Protein AF-A0AAF0UKM2-F1 (afdb_monomer_lite)

Foldseek 3Di:
DDPPDDDPVQQCDDLLANHVVDPPVVLLVLLVLLVVLQCLFAPPDDPVNVVQCVVANDPASRAGDADPDDPPCVSVNSSRVCVVVQQLQKAKDAAQQPRAFQAQGRHFDNHGNCVVCVVLCVQFPDNRDTPNRQQDPVGGNTDGPDDDDPVVVVVVVVVRVRCVPPPDHHPDHMHMAGNQDPRSDRDSVSSSCVVVVVVDDDRDNVSVCLVVDPDDPVPNPDD

pLDDT: mean 85.63, std 12.82, range [44.16, 96.94]

Radius of gyration: 24.38 Å; chains: 1; bounding box: 64×31×67 Å

Sequence (223 aa):
GRYNLVEWEVTQLRKGKGGLGIKNLEIHNSCLLMKWLWRFCDEEISLWKEVIVHKFGQNSPWCSNEVNCTYGTGVWRTIRGLWSKLQENSKIRVGNGNNVRFWKDNWIGEVPLQDKFPDLMLLSSNPEIVVSGSWSPQGWDLNFRRYLKDWEVKRVVDLLKEVDTFGGTIMEPDRLRWRHSSEGSFTVNKLYRRENSIMQEEELKIWRNVWKNIAPTKVTCFT

Organism: Solanum verrucosum (NCBI:txid315347)

Structure (mmCIF, N/CA/C/O backbone):
data_AF-A0AAF0UKM2-F1
#
_entry.id   AF-A0AAF0UKM2-F1
#
loop_
_atom_site.group_PDB
_atom_site.id
_atom_site.type_symbol
_atom_site.label_atom_id
_atom_site.label_alt_id
_atom_site.label_comp_id
_atom_site.label_asym_id
_atom_site.label_entity_id
_atom_site.label_seq_id
_atom_site.pdbx_PDB_ins_code
_atom_site.Cartn_x
_atom_site.Cartn_y
_atom_site.Cartn_z
_atom_site.occupancy
_atom_site.B_iso_or_equiv
_atom_site.auth_seq_id
_atom_site.auth_comp_id
_atom_site.auth_asym_id
_atom_site.auth_atom_id
_atom_site.pdbx_PDB_model_num
ATOM 1 N N . GLY A 1 1 ? -40.225 -6.213 39.796 1.00 46.50 1 GLY A N 1
ATOM 2 C CA . GLY A 1 1 ? -40.113 -5.645 38.440 1.00 46.50 1 GLY A CA 1
ATOM 3 C C . GLY A 1 1 ? -39.577 -6.715 37.521 1.00 46.50 1 GLY A C 1
ATOM 4 O O . GLY A 1 1 ? -38.629 -7.382 37.909 1.00 46.50 1 GLY A O 1
ATOM 5 N N . ARG A 1 2 ? -40.204 -6.942 36.363 1.00 49.25 2 ARG A N 1
ATOM 6 C CA . ARG A 1 2 ? -39.649 -7.833 35.336 1.00 49.25 2 ARG A CA 1
ATOM 7 C C . ARG A 1 2 ? -38.586 -7.048 34.574 1.00 49.25 2 ARG A C 1
ATOM 9 O O . ARG A 1 2 ? -38.911 -6.039 33.956 1.00 49.25 2 ARG A O 1
ATOM 16 N N . TYR A 1 3 ? -37.332 -7.472 34.672 1.00 56.31 3 TYR A N 1
ATOM 17 C CA . TYR A 1 3 ? -36.268 -6.941 33.830 1.00 56.31 3 TYR A CA 1
ATOM 18 C C . TYR A 1 3 ? -36.494 -7.470 32.414 1.00 56.31 3 TYR A C 1
ATOM 20 O O . TYR A 1 3 ? -36.414 -8.674 32.183 1.00 56.31 3 TYR A O 1
ATOM 28 N N . ASN A 1 4 ? -36.823 -6.579 31.483 1.00 60.09 4 ASN A N 1
ATOM 29 C CA . ASN A 1 4 ? -36.855 -6.911 30.065 1.00 60.09 4 ASN A CA 1
ATOM 30 C C . ASN A 1 4 ? -35.418 -6.808 29.556 1.00 60.09 4 ASN A C 1
ATOM 32 O O . ASN A 1 4 ? -34.937 -5.717 29.254 1.00 60.09 4 ASN A O 1
ATOM 36 N N . LEU A 1 5 ? -34.710 -7.934 29.555 1.00 67.81 5 LEU A N 1
ATOM 37 C CA . LEU A 1 5 ? -33.357 -8.008 29.020 1.00 67.81 5 LEU A CA 1
ATOM 38 C C . LEU A 1 5 ? -33.441 -7.897 27.498 1.00 67.81 5 LEU A C 1
ATOM 40 O O . LEU A 1 5 ? -34.020 -8.753 26.834 1.00 67.81 5 LEU A O 1
ATOM 44 N N . VAL A 1 6 ? -32.896 -6.808 26.965 1.00 69.12 6 VAL A N 1
ATOM 45 C CA . VAL A 1 6 ? -32.692 -6.640 25.528 1.00 69.12 6 VAL A CA 1
ATOM 46 C C . VAL A 1 6 ? -31.344 -7.255 25.189 1.00 69.12 6 VAL A C 1
ATOM 48 O O . VAL A 1 6 ? -30.353 -7.007 25.877 1.00 69.12 6 VAL A O 1
ATOM 51 N N . GLU A 1 7 ? -31.312 -8.061 24.136 1.00 78.94 7 GLU A N 1
ATOM 52 C CA . GLU A 1 7 ? -30.079 -8.643 23.626 1.00 78.94 7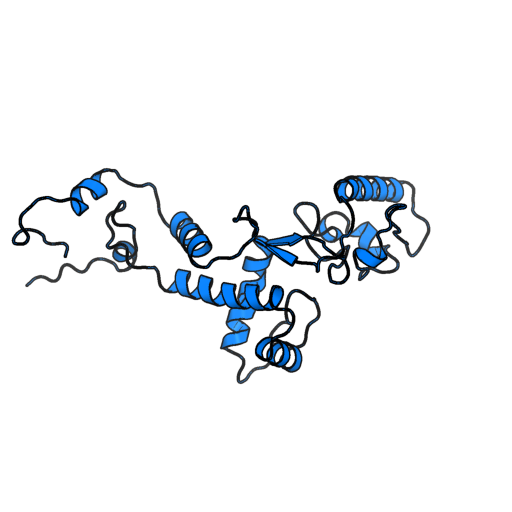 GLU A CA 1
ATOM 53 C C . GLU A 1 7 ? -29.053 -7.549 23.295 1.00 78.94 7 GLU A C 1
ATOM 55 O O . GLU A 1 7 ? -29.377 -6.522 22.691 1.00 78.94 7 GLU A O 1
ATOM 60 N N . TRP A 1 8 ? -27.803 -7.753 23.716 1.00 79.19 8 TRP A N 1
ATOM 61 C CA . TRP A 1 8 ? -26.750 -6.741 23.603 1.00 79.19 8 TRP A CA 1
ATOM 62 C C . TRP A 1 8 ? -26.528 -6.293 22.155 1.00 79.19 8 TRP A C 1
ATOM 64 O O . TRP A 1 8 ? -26.371 -5.099 21.900 1.00 79.19 8 TRP A O 1
ATOM 74 N N . GLU A 1 9 ? -26.611 -7.214 21.199 1.00 76.94 9 GLU A N 1
ATOM 75 C CA . GLU A 1 9 ? -26.500 -6.921 19.767 1.00 76.94 9 GLU A CA 1
ATOM 76 C C . GLU A 1 9 ? -27.583 -5.939 19.298 1.00 76.94 9 GLU A C 1
ATOM 78 O O . GLU A 1 9 ? -27.294 -4.968 18.595 1.00 76.94 9 GLU A O 1
ATOM 83 N N . VAL A 1 10 ? -28.817 -6.098 19.789 1.00 74.94 10 VAL A N 1
ATOM 84 C CA . VAL A 1 10 ? -29.934 -5.190 19.490 1.00 74.94 10 VAL A CA 1
ATOM 85 C C . VAL A 1 10 ? -29.665 -3.799 20.059 1.00 74.94 10 VAL A C 1
ATOM 87 O O . VAL A 1 10 ? -29.921 -2.798 19.389 1.00 74.94 10 VAL A O 1
ATOM 90 N N . THR A 1 11 ? -29.078 -3.688 21.255 1.00 78.44 11 THR A N 1
ATOM 91 C CA . THR A 1 11 ? -28.748 -2.373 21.839 1.00 78.44 11 THR A CA 1
ATOM 92 C C . THR A 1 11 ? -27.727 -1.577 21.015 1.00 78.44 11 THR A C 1
ATOM 94 O O . THR A 1 11 ? -27.743 -0.340 21.037 1.00 78.44 11 THR A O 1
ATOM 97 N N . GLN A 1 12 ? -26.880 -2.264 20.243 1.00 78.81 12 GLN A N 1
ATOM 98 C CA . GLN A 1 12 ? -25.856 -1.651 19.396 1.00 78.81 12 GLN A CA 1
ATOM 99 C C . GLN A 1 12 ? -26.394 -1.170 18.038 1.00 78.81 12 GLN A C 1
ATOM 101 O O . GLN A 1 12 ? -25.733 -0.406 17.319 1.00 78.81 12 GLN A O 1
ATOM 106 N N . LEU A 1 13 ? -27.609 -1.584 17.668 1.00 74.81 13 LEU A N 1
ATOM 107 C CA . LEU A 1 13 ? -28.265 -1.098 16.462 1.00 74.81 13 LEU A CA 1
ATOM 108 C C . LEU A 1 13 ? -28.556 0.399 16.578 1.00 74.81 13 LEU A C 1
ATOM 110 O O . LEU A 1 13 ? -28.769 0.950 17.660 1.00 74.81 13 LEU A O 1
ATOM 114 N N . ARG A 1 14 ? -28.591 1.090 15.434 1.00 72.81 14 ARG A N 1
ATOM 115 C CA . ARG A 1 14 ? -29.023 2.494 15.409 1.00 72.81 14 ARG A CA 1
ATOM 116 C C . ARG A 1 14 ? -30.460 2.597 15.921 1.00 72.81 14 ARG A C 1
ATOM 118 O O . ARG A 1 14 ? -31.272 1.716 15.652 1.00 72.81 14 ARG A O 1
ATOM 125 N N . LYS A 1 15 ? -30.810 3.742 16.515 1.00 75.06 15 LYS A N 1
ATOM 126 C CA . LYS A 1 15 ? -32.203 4.059 16.879 1.00 75.06 15 LYS A CA 1
ATOM 127 C C . LYS A 1 15 ? -33.165 3.843 15.708 1.00 75.06 15 LYS A C 1
ATOM 129 O O . LYS A 1 15 ? -34.171 3.167 15.847 1.00 75.06 15 LYS A O 1
ATOM 134 N N . GLY A 1 16 ? -32.803 4.273 14.498 1.00 69.06 16 GLY A N 1
ATOM 135 C CA . GLY A 1 16 ? -33.597 4.020 13.283 1.00 69.06 16 GLY A CA 1
ATOM 136 C C . GLY A 1 16 ? -33.827 2.543 12.912 1.00 69.06 16 GLY A C 1
ATOM 137 O O . GLY A 1 16 ? -34.619 2.283 12.016 1.00 69.06 16 GLY A O 1
ATOM 138 N N . LYS A 1 17 ? -33.169 1.596 13.590 1.00 70.25 17 LYS A N 1
ATOM 139 C CA . LYS A 1 17 ? -33.297 0.139 13.428 1.00 70.25 17 LYS A CA 1
ATOM 140 C C . LYS A 1 17 ? -33.759 -0.570 14.714 1.00 70.25 17 LYS A C 1
ATOM 142 O O . LYS A 1 17 ? -33.686 -1.787 14.791 1.00 70.25 17 LYS A O 1
ATOM 147 N N . GLY A 1 18 ? -34.211 0.182 15.721 1.00 69.12 18 GLY A N 1
ATOM 148 C CA . GLY A 1 18 ? -34.766 -0.370 16.963 1.00 69.12 18 GLY A CA 1
ATOM 149 C C . GLY A 1 18 ? -33.783 -0.573 18.107 1.00 69.12 18 GLY A C 1
ATOM 150 O O . GLY A 1 18 ? -34.207 -0.958 19.190 1.00 69.12 18 GLY A O 1
ATOM 151 N N . GLY A 1 19 ? -32.503 -0.250 17.911 1.00 77.19 19 GLY A N 1
ATOM 152 C CA . GLY A 1 19 ? -31.505 -0.297 18.980 1.00 77.19 19 GLY A CA 1
ATOM 153 C C . GLY A 1 19 ? -31.343 1.005 19.752 1.00 77.19 19 GLY A C 1
ATOM 154 O O . GLY A 1 19 ? -31.912 2.038 19.406 1.00 77.19 19 GLY A O 1
ATOM 155 N N . LEU A 1 20 ? -30.496 0.979 20.781 1.00 80.19 20 LEU A N 1
ATOM 156 C CA . LEU A 1 20 ? -30.193 2.143 21.623 1.00 80.19 20 LEU A CA 1
ATOM 157 C C . LEU A 1 20 ? -29.152 3.084 20.993 1.00 80.19 20 LEU A C 1
ATOM 159 O O . LEU A 1 20 ? -28.966 4.213 21.453 1.00 80.19 20 LEU A O 1
ATOM 163 N N . GLY A 1 21 ? -28.497 2.661 19.909 1.00 78.62 21 GLY A N 1
ATOM 164 C CA . GLY A 1 21 ? -27.419 3.403 19.258 1.00 78.62 21 GLY A CA 1
ATOM 165 C C . GLY A 1 21 ? -26.090 3.327 20.009 1.00 78.62 21 GLY A C 1
ATOM 166 O O . GLY A 1 21 ? -25.222 4.173 19.781 1.00 78.62 21 GLY A O 1
ATOM 167 N N . ILE A 1 22 ? -25.929 2.343 20.898 1.00 85.19 22 ILE A N 1
ATOM 168 C CA . ILE A 1 22 ? -24.669 2.092 21.601 1.00 85.19 22 ILE A CA 1
ATOM 169 C C . ILE A 1 22 ? -23.618 1.663 20.571 1.00 85.19 22 ILE A C 1
ATOM 171 O O . ILE A 1 22 ? -23.911 0.940 19.621 1.00 85.19 22 ILE A O 1
ATOM 175 N N . LYS A 1 23 ? -22.376 2.135 20.713 1.00 84.56 23 LYS A N 1
ATOM 176 C CA . LYS A 1 23 ? -21.316 1.718 19.791 1.00 84.56 23 LYS A CA 1
ATOM 177 C C . LYS A 1 23 ? -20.959 0.253 20.021 1.00 84.56 23 LYS A C 1
ATOM 179 O O . LYS A 1 23 ? -20.709 -0.142 21.157 1.00 84.56 23 LYS A O 1
ATOM 184 N N . ASN A 1 24 ? -20.818 -0.504 18.938 1.00 87.69 24 ASN A N 1
ATOM 185 C CA . ASN A 1 24 ? -20.161 -1.799 18.990 1.00 87.69 24 ASN A CA 1
ATOM 186 C C . ASN A 1 24 ? -18.676 -1.575 19.330 1.00 87.69 24 ASN A C 1
ATOM 188 O O . ASN A 1 24 ? -17.905 -1.029 18.532 1.00 87.69 24 ASN A O 1
ATOM 192 N N . LEU A 1 25 ? -18.297 -1.934 20.557 1.00 89.44 25 LEU A N 1
ATOM 193 C CA . LEU A 1 25 ? -16.958 -1.684 21.089 1.00 89.44 25 LEU A CA 1
ATOM 194 C C . LEU A 1 25 ? -15.889 -2.520 20.389 1.00 89.44 25 LEU A C 1
ATOM 196 O O . LEU A 1 25 ? -14.769 -2.043 20.245 1.00 89.44 25 LEU A O 1
ATOM 200 N N . GLU A 1 26 ? -16.226 -3.715 19.912 1.00 88.94 26 GLU A N 1
ATOM 201 C CA . GLU A 1 26 ? -15.299 -4.581 19.187 1.00 88.94 26 GLU A CA 1
ATOM 202 C C . GLU A 1 26 ? -14.900 -3.953 17.846 1.00 88.94 26 GLU A C 1
ATOM 204 O O . GLU A 1 26 ? -13.713 -3.728 17.587 1.00 88.94 26 GLU A O 1
ATOM 209 N N . ILE A 1 27 ? -15.889 -3.546 17.042 1.00 89.44 27 ILE A N 1
ATOM 210 C CA . ILE A 1 27 ? -15.664 -2.835 15.778 1.00 89.44 27 ILE A CA 1
ATOM 211 C C . ILE A 1 27 ? -14.913 -1.529 16.048 1.00 89.44 27 ILE A C 1
ATOM 213 O O . ILE A 1 27 ? -13.958 -1.196 15.344 1.00 89.44 27 ILE A O 1
ATOM 217 N N . HIS A 1 28 ? -15.314 -0.775 17.076 1.00 91.44 28 HIS A N 1
ATOM 218 C CA . HIS A 1 28 ? -14.665 0.493 17.395 1.00 91.44 28 HIS A CA 1
ATOM 219 C C . HIS A 1 28 ? -13.200 0.312 17.812 1.00 91.44 28 HIS A C 1
ATOM 221 O O . HIS A 1 28 ? -12.341 1.054 17.334 1.00 91.44 28 HIS A O 1
ATOM 227 N N . ASN A 1 29 ? -12.906 -0.694 18.638 1.00 93.38 29 ASN A N 1
ATOM 228 C CA . ASN A 1 29 ? -11.551 -1.042 19.047 1.00 93.38 29 ASN A CA 1
ATOM 229 C C . ASN A 1 29 ? -10.701 -1.465 17.841 1.00 93.38 29 ASN A C 1
ATOM 231 O O . ASN A 1 29 ? -9.608 -0.938 17.653 1.00 93.38 29 ASN A O 1
ATOM 235 N N . SER A 1 30 ? -11.229 -2.317 16.955 1.00 92.62 30 SER A N 1
ATOM 236 C CA . SER A 1 30 ? -10.556 -2.685 15.700 1.00 92.62 30 SER A CA 1
ATOM 237 C C . SER A 1 30 ? -10.209 -1.451 14.852 1.00 92.62 30 SER A C 1
ATOM 239 O O . SER A 1 30 ? -9.073 -1.298 14.397 1.00 92.62 30 SER A O 1
ATOM 241 N N . CYS A 1 31 ? -11.139 -0.496 14.726 1.00 93.81 31 CYS A N 1
ATOM 242 C CA . CYS A 1 31 ? -10.899 0.755 14.003 1.00 93.81 31 CYS A CA 1
ATOM 243 C C . CYS A 1 31 ? -9.803 1.621 14.650 1.00 93.81 31 CYS A C 1
ATOM 245 O O . CYS A 1 31 ? -9.031 2.272 13.941 1.00 93.81 31 CYS A O 1
ATOM 247 N N . LEU A 1 32 ? -9.740 1.658 15.984 1.00 95.19 32 LEU A N 1
ATOM 248 C CA . LEU A 1 32 ? -8.707 2.381 16.731 1.00 95.19 32 LEU A CA 1
ATOM 249 C C . LEU A 1 32 ? -7.330 1.735 16.548 1.00 95.19 32 LEU A C 1
ATOM 251 O O . LEU A 1 32 ? -6.355 2.444 16.310 1.00 95.19 32 LEU A O 1
ATOM 255 N N . LEU A 1 33 ? -7.244 0.406 16.581 1.00 95.00 33 LEU A N 1
ATOM 256 C CA . LEU A 1 33 ? -5.999 -0.318 16.315 1.00 95.00 33 LEU A CA 1
ATOM 257 C C . LEU A 1 33 ? -5.526 -0.108 14.867 1.00 95.00 33 LEU A C 1
ATOM 259 O O . LEU A 1 33 ? -4.351 0.177 14.642 1.00 95.00 33 LEU A O 1
ATOM 263 N N . MET A 1 34 ? -6.437 -0.118 13.886 1.00 94.69 34 MET A N 1
ATOM 264 C CA . MET A 1 34 ? -6.105 0.241 12.498 1.00 94.69 34 MET A CA 1
ATOM 265 C C . MET A 1 34 ? -5.610 1.689 12.361 1.00 94.69 34 MET A C 1
ATOM 267 O O . MET A 1 34 ? -4.761 1.961 11.513 1.00 94.69 34 MET A O 1
ATOM 271 N N . LYS A 1 35 ? -6.072 2.626 13.206 1.00 94.81 35 LYS A N 1
ATOM 272 C CA . LYS A 1 35 ? -5.538 4.000 13.212 1.00 94.81 35 LYS A CA 1
ATOM 273 C C . LYS A 1 35 ? -4.051 4.022 13.561 1.00 94.81 35 LYS A C 1
ATOM 275 O O . LYS A 1 35 ? -3.331 4.834 12.993 1.00 94.81 35 LYS A O 1
ATOM 280 N N . TRP A 1 36 ? -3.585 3.149 14.452 1.00 94.69 36 TRP A N 1
ATOM 281 C CA . TRP A 1 36 ? -2.162 3.051 14.785 1.00 94.69 36 TRP A CA 1
ATOM 282 C C . TRP A 1 36 ? -1.322 2.531 13.617 1.00 94.69 36 TRP A C 1
ATOM 284 O O . TRP A 1 36 ? -0.262 3.092 13.355 1.00 94.69 36 TRP A O 1
ATOM 294 N N . LEU A 1 37 ? -1.816 1.549 12.853 1.00 94.31 37 LEU A N 1
ATOM 295 C CA . LEU A 1 37 ? -1.164 1.140 11.601 1.00 94.31 37 LEU A CA 1
ATOM 296 C C . LEU A 1 37 ? -1.113 2.279 10.581 1.00 94.31 37 LEU A C 1
ATOM 298 O O . LEU A 1 37 ? -0.083 2.502 9.953 1.00 94.31 37 LEU A O 1
ATOM 302 N N . TRP A 1 38 ? -2.209 3.025 10.432 1.00 94.19 38 TRP A N 1
ATOM 303 C CA . TRP A 1 38 ? -2.226 4.186 9.547 1.00 94.19 38 TRP A CA 1
ATOM 304 C C . TRP A 1 38 ? -1.170 5.218 9.956 1.00 94.19 38 TRP A C 1
ATOM 306 O O . TRP A 1 38 ? -0.417 5.700 9.118 1.00 94.19 38 TRP A O 1
ATOM 316 N N . ARG A 1 39 ? -1.081 5.524 11.257 1.00 93.62 39 ARG A N 1
ATOM 317 C CA . ARG A 1 39 ? -0.062 6.432 11.801 1.00 93.62 39 ARG A CA 1
ATOM 318 C C . ARG A 1 39 ? 1.354 5.916 11.558 1.00 93.62 39 ARG A C 1
ATOM 320 O O . ARG A 1 39 ? 2.223 6.716 11.258 1.00 93.62 39 ARG A O 1
ATOM 327 N N . PHE A 1 40 ? 1.580 4.603 11.622 1.00 92.56 40 PHE A N 1
ATOM 328 C CA . PHE A 1 40 ? 2.882 4.013 11.2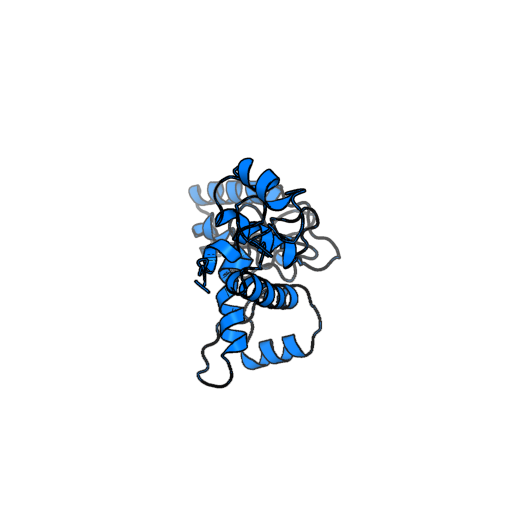90 1.00 92.56 40 PHE A CA 1
ATOM 329 C C . PHE A 1 40 ? 3.313 4.343 9.850 1.00 92.56 40 PHE A C 1
ATOM 331 O O . PHE A 1 40 ? 4.488 4.617 9.606 1.00 92.56 40 PHE A O 1
ATOM 338 N N . CYS A 1 41 ? 2.363 4.343 8.910 1.00 91.31 41 CYS A N 1
ATOM 339 C CA . CYS A 1 41 ? 2.613 4.646 7.498 1.00 91.31 41 CYS A CA 1
ATOM 340 C C . CYS A 1 41 ? 2.803 6.146 7.231 1.00 91.31 41 CYS A C 1
ATOM 342 O O . CYS A 1 41 ? 3.586 6.509 6.364 1.00 91.31 41 CYS A O 1
ATOM 344 N N . ASP A 1 42 ? 2.043 6.992 7.927 1.00 88.75 42 ASP A N 1
ATOM 345 C CA . ASP A 1 42 ? 1.916 8.428 7.634 1.00 88.75 42 ASP A CA 1
ATOM 346 C C . ASP A 1 42 ? 2.894 9.297 8.446 1.00 88.75 42 ASP A C 1
ATOM 348 O O . ASP A 1 42 ? 3.322 10.349 7.983 1.00 88.75 42 ASP A O 1
ATOM 352 N N . GLU A 1 43 ? 3.277 8.869 9.655 1.00 89.25 43 GLU A N 1
ATOM 353 C CA . GLU A 1 43 ? 4.262 9.586 10.473 1.00 89.25 43 GLU A CA 1
ATOM 354 C C . GLU A 1 43 ? 5.686 9.277 9.991 1.00 89.25 43 GLU A C 1
ATOM 356 O O . GLU A 1 43 ? 6.155 8.137 10.078 1.00 89.25 43 GLU A O 1
ATOM 361 N N . GLU A 1 44 ? 6.392 10.299 9.503 1.00 78.25 44 GLU A N 1
ATOM 362 C CA . GLU A 1 44 ? 7.776 10.166 9.032 1.00 78.25 44 GLU A CA 1
ATOM 363 C C . GLU A 1 44 ? 8.755 9.945 10.190 1.00 78.25 44 GLU A C 1
ATOM 365 O O . GLU A 1 44 ? 9.505 8.971 10.181 1.00 78.25 44 GLU A O 1
ATOM 370 N N . ILE A 1 45 ? 8.705 10.803 11.214 1.00 82.81 45 ILE A N 1
ATOM 371 C CA . ILE A 1 45 ? 9.639 10.792 12.347 1.00 82.81 45 ILE A CA 1
ATOM 372 C C . ILE A 1 45 ? 8.831 10.699 13.635 1.00 82.81 45 ILE A C 1
ATOM 374 O O . ILE A 1 45 ? 8.108 11.626 14.003 1.00 82.81 45 ILE A O 1
ATOM 378 N N . SER A 1 46 ? 8.923 9.558 14.314 1.00 90.44 46 SER A N 1
ATOM 379 C CA . SER A 1 46 ? 8.182 9.321 15.548 1.00 90.44 46 SER A CA 1
ATOM 380 C C . SER A 1 46 ? 8.895 8.289 16.414 1.00 90.44 46 SER A C 1
ATOM 382 O O . SER A 1 46 ? 9.109 7.157 15.984 1.00 90.44 46 SER A O 1
ATOM 384 N N . LEU A 1 47 ? 9.222 8.648 17.659 1.00 94.12 47 LEU A N 1
ATOM 385 C CA . LEU A 1 47 ? 9.995 7.785 18.566 1.00 94.12 47 LEU A CA 1
ATOM 386 C C . LEU A 1 47 ? 9.340 6.414 18.780 1.00 94.12 47 LEU A C 1
ATOM 388 O O . LEU A 1 47 ? 10.015 5.390 18.836 1.00 94.12 47 LEU A O 1
ATOM 392 N N . TRP A 1 48 ? 8.007 6.363 18.872 1.00 93.25 48 TRP A N 1
ATOM 393 C CA . TRP A 1 48 ? 7.306 5.089 19.038 1.00 93.25 48 TRP A CA 1
ATOM 394 C C . TRP A 1 48 ? 7.454 4.199 17.796 1.00 93.25 48 TRP A C 1
ATOM 396 O O . TRP A 1 48 ? 7.603 2.988 17.936 1.00 93.25 48 TRP A O 1
ATOM 406 N N . LYS A 1 49 ? 7.459 4.787 16.592 1.00 92.56 49 LYS A N 1
ATOM 407 C CA . LYS A 1 49 ? 7.685 4.071 15.332 1.00 92.56 49 LYS A CA 1
ATOM 408 C C . LYS A 1 49 ? 9.106 3.519 15.285 1.00 92.56 49 LYS A C 1
ATOM 410 O O . LYS A 1 49 ? 9.271 2.348 14.958 1.00 92.56 49 LYS A O 1
ATOM 415 N N . GLU A 1 50 ? 10.105 4.302 15.688 1.00 92.56 50 GLU A N 1
ATOM 416 C CA . GLU A 1 50 ? 11.500 3.848 15.778 1.00 92.56 50 GLU A CA 1
ATOM 417 C C . GLU A 1 50 ? 11.660 2.663 16.735 1.00 92.56 50 GLU A C 1
ATOM 419 O O . GLU A 1 50 ? 12.278 1.665 16.374 1.00 92.56 50 GLU A O 1
ATOM 424 N N . VAL A 1 51 ? 11.034 2.711 17.917 1.00 92.19 51 VAL A N 1
ATOM 425 C CA . VAL A 1 51 ? 11.041 1.587 18.871 1.00 92.19 51 VAL A CA 1
ATOM 426 C C . VAL A 1 51 ? 10.444 0.323 18.246 1.00 92.19 51 VAL A C 1
ATOM 428 O O . VAL A 1 51 ? 10.986 -0.770 18.417 1.00 92.19 51 VAL A O 1
ATOM 431 N N . ILE A 1 52 ? 9.340 0.453 17.507 1.00 91.69 52 ILE A N 1
ATOM 432 C CA . ILE A 1 52 ? 8.714 -0.667 16.797 1.00 91.69 52 ILE A CA 1
ATOM 433 C C . ILE A 1 52 ? 9.643 -1.222 15.711 1.00 91.69 52 ILE A C 1
ATOM 435 O O . ILE A 1 52 ? 9.845 -2.435 15.651 1.00 91.69 52 ILE A O 1
ATOM 439 N N . VAL A 1 53 ? 10.223 -0.356 14.878 1.00 91.94 53 VAL A N 1
ATOM 440 C CA . VAL A 1 53 ? 11.136 -0.754 13.797 1.00 91.94 53 VAL A CA 1
ATOM 441 C C . VAL A 1 53 ? 12.388 -1.422 14.360 1.00 91.94 53 VAL A C 1
ATOM 443 O O . VAL A 1 53 ? 12.775 -2.477 13.874 1.00 91.94 53 VAL A O 1
ATOM 446 N N . HIS A 1 54 ? 12.981 -0.889 15.427 1.00 91.19 54 HIS A N 1
ATOM 447 C CA . HIS A 1 54 ? 14.157 -1.482 16.061 1.00 91.19 54 HIS A CA 1
ATOM 448 C C . HIS A 1 54 ? 13.840 -2.832 16.721 1.00 91.19 54 HIS A C 1
ATOM 450 O O . HIS A 1 54 ? 14.659 -3.749 16.709 1.00 91.19 54 HIS A O 1
ATOM 456 N N . LYS A 1 55 ? 12.651 -2.979 17.317 1.00 89.69 55 LYS A N 1
ATOM 457 C CA . LYS A 1 55 ? 12.257 -4.214 18.007 1.00 89.69 55 LYS A CA 1
ATOM 458 C C . LYS A 1 55 ? 11.852 -5.335 17.050 1.00 89.69 55 LYS A C 1
ATOM 460 O O . LYS A 1 55 ? 12.110 -6.497 17.351 1.00 89.69 55 LYS A O 1
ATOM 465 N N . PHE A 1 56 ? 11.175 -5.010 15.950 1.00 89.75 56 PHE A N 1
ATOM 466 C CA . PHE A 1 56 ? 10.565 -6.007 15.060 1.00 89.75 56 PHE A CA 1
ATOM 467 C C . PHE A 1 56 ? 11.188 -6.060 13.663 1.00 89.75 56 PHE A C 1
ATOM 469 O O . PHE A 1 56 ? 11.008 -7.050 12.962 1.00 89.75 56 PHE A O 1
ATOM 476 N N . GLY A 1 57 ? 11.933 -5.038 13.254 1.00 90.62 57 GLY A N 1
ATOM 477 C CA . GLY A 1 57 ? 12.428 -4.877 11.891 1.00 90.62 57 GLY A CA 1
ATOM 478 C C . GLY A 1 57 ? 11.363 -4.357 10.921 1.00 90.62 57 GLY A C 1
ATOM 479 O O . GLY A 1 57 ? 10.163 -4.306 11.221 1.00 90.62 57 GLY A O 1
ATOM 480 N N . GLN A 1 58 ? 11.818 -3.973 9.729 1.00 89.12 58 GLN A N 1
ATOM 481 C CA . GLN A 1 58 ? 10.985 -3.398 8.679 1.00 89.12 58 GLN A CA 1
ATOM 482 C C . GLN A 1 58 ? 11.515 -3.781 7.289 1.00 89.12 58 GLN A C 1
ATOM 484 O O . GLN A 1 58 ? 12.575 -3.322 6.879 1.00 89.12 58 GLN A O 1
ATOM 489 N N . ASN A 1 59 ? 10.752 -4.592 6.553 1.00 80.06 59 ASN A N 1
ATOM 490 C CA . ASN A 1 59 ? 11.069 -5.009 5.177 1.00 80.06 59 ASN A CA 1
ATOM 491 C C . ASN A 1 59 ? 10.316 -4.190 4.111 1.00 80.06 59 ASN A C 1
ATOM 493 O O . ASN A 1 59 ? 10.460 -4.431 2.913 1.00 80.06 59 ASN A O 1
ATOM 497 N N . SER A 1 60 ? 9.444 -3.275 4.533 1.00 83.38 60 SER A N 1
ATOM 498 C CA . SER A 1 60 ? 8.661 -2.402 3.662 1.00 83.38 60 SER A CA 1
ATOM 499 C C . SER A 1 60 ? 8.527 -1.030 4.315 1.00 83.38 60 SER A C 1
ATOM 501 O O . SER A 1 60 ? 8.228 -0.983 5.511 1.00 83.38 60 SER A O 1
ATOM 503 N N . PRO A 1 61 ? 8.654 0.085 3.574 1.00 83.44 61 PRO A N 1
ATOM 504 C CA . PRO A 1 61 ? 8.444 1.431 4.120 1.00 83.44 61 PRO A CA 1
ATOM 505 C C . PRO A 1 61 ? 7.082 1.610 4.810 1.00 83.44 61 PRO A C 1
ATOM 507 O O . PRO A 1 61 ? 6.936 2.430 5.714 1.00 83.44 61 PRO A O 1
ATOM 510 N N . TRP A 1 62 ? 6.104 0.783 4.438 1.00 88.81 62 TRP A N 1
ATOM 511 C CA . TRP A 1 62 ? 4.717 0.886 4.877 1.00 88.81 62 TRP A CA 1
ATOM 512 C C . TRP A 1 62 ? 4.400 0.103 6.155 1.00 88.81 62 TRP A C 1
ATOM 514 O O . TRP A 1 62 ? 3.426 0.412 6.833 1.00 88.81 62 TRP A O 1
ATOM 524 N N . CYS A 1 63 ? 5.176 -0.928 6.504 1.00 89.44 63 CYS A N 1
ATOM 525 C CA . CYS A 1 63 ? 4.812 -1.814 7.611 1.00 89.44 63 CYS A CA 1
ATOM 526 C C . CYS A 1 63 ? 6.014 -2.502 8.259 1.00 89.44 63 CYS A C 1
ATOM 528 O O . CYS A 1 63 ? 6.960 -2.889 7.573 1.00 89.44 63 CYS A O 1
ATOM 530 N N . SER A 1 64 ? 5.940 -2.730 9.575 1.00 90.62 64 SER A N 1
ATOM 531 C CA . SER A 1 64 ? 6.907 -3.574 10.280 1.00 90.62 64 SER A CA 1
ATOM 532 C C . SER A 1 64 ? 6.839 -5.026 9.804 1.00 90.62 64 SER A C 1
ATOM 534 O O . SER A 1 64 ? 5.842 -5.485 9.228 1.00 90.62 64 SER A O 1
ATOM 536 N N . ASN A 1 65 ? 7.867 -5.794 10.141 1.00 91.06 65 ASN A N 1
ATOM 537 C CA . ASN A 1 65 ? 7.834 -7.242 9.971 1.00 91.06 65 ASN A CA 1
ATOM 538 C C . ASN A 1 65 ? 6.796 -7.890 10.899 1.00 91.06 65 ASN A C 1
ATOM 540 O O . ASN A 1 65 ? 6.243 -7.252 11.806 1.00 91.06 65 ASN A O 1
ATOM 544 N N . GLU A 1 66 ? 6.505 -9.162 10.631 1.00 87.38 66 GLU A N 1
ATOM 545 C CA . GLU A 1 66 ? 5.640 -9.971 11.483 1.00 87.38 66 GLU A CA 1
ATOM 546 C C . GLU A 1 66 ? 6.274 -10.213 12.855 1.00 87.38 66 GLU A C 1
ATOM 548 O O . GLU A 1 66 ? 7.493 -10.277 13.024 1.00 87.38 66 GLU A O 1
ATOM 553 N N . VAL A 1 67 ? 5.418 -10.305 13.869 1.00 86.50 67 VAL A N 1
ATOM 554 C CA . VAL A 1 67 ? 5.837 -10.310 15.269 1.00 86.50 67 VAL A CA 1
ATOM 555 C C . VAL A 1 67 ? 6.045 -11.744 15.750 1.00 86.50 67 VAL A C 1
ATOM 557 O O . VAL A 1 67 ? 5.119 -12.374 16.258 1.00 86.50 67 VAL A O 1
ATOM 560 N N . ASN A 1 68 ? 7.284 -12.224 15.646 1.00 79.81 68 ASN A N 1
ATOM 561 C CA . ASN A 1 68 ? 7.651 -13.609 15.974 1.00 79.81 68 ASN A CA 1
ATOM 562 C C . ASN A 1 68 ? 8.090 -13.827 17.439 1.00 79.81 68 ASN A C 1
ATOM 564 O O . ASN A 1 68 ? 8.267 -14.963 17.870 1.00 79.81 68 ASN A O 1
ATOM 568 N N . CYS A 1 69 ? 8.262 -12.767 18.240 1.00 72.69 69 CYS A N 1
ATOM 569 C CA . CYS A 1 69 ? 8.728 -12.893 19.629 1.00 72.69 69 CYS A CA 1
ATOM 570 C C . CYS A 1 69 ? 7.594 -13.265 20.595 1.00 72.69 69 CYS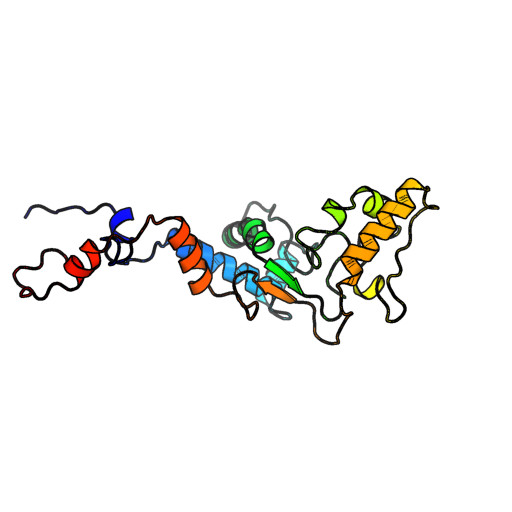 A C 1
ATOM 572 O O . CYS A 1 69 ? 6.500 -12.697 20.521 1.00 72.69 69 CYS A O 1
ATOM 574 N N . THR A 1 70 ? 7.881 -14.142 21.560 1.00 71.38 70 THR A N 1
ATOM 575 C CA . THR A 1 70 ? 6.912 -14.740 22.496 1.00 71.38 70 THR A CA 1
ATOM 576 C C . THR A 1 70 ? 6.484 -13.834 23.659 1.00 71.38 70 THR A C 1
ATOM 578 O O . THR A 1 70 ? 5.343 -13.950 24.101 1.00 71.38 70 THR A O 1
ATOM 581 N N . TYR A 1 71 ? 7.322 -12.893 24.111 1.00 68.06 71 TYR A N 1
ATOM 582 C CA . TYR A 1 71 ? 7.059 -12.056 25.296 1.00 68.06 71 TYR A CA 1
ATOM 583 C C . TYR A 1 71 ? 6.973 -10.556 24.979 1.00 68.06 71 TYR A C 1
ATOM 585 O O . TYR A 1 71 ? 7.734 -10.033 24.169 1.00 68.06 71 TYR A O 1
ATOM 593 N N . GLY A 1 72 ? 6.070 -9.832 25.657 1.00 64.94 72 GLY A N 1
ATOM 594 C CA . GLY A 1 72 ? 6.011 -8.361 25.606 1.00 64.94 72 GLY A CA 1
ATOM 595 C C . GLY A 1 72 ? 5.627 -7.780 24.238 1.00 64.94 72 GLY A C 1
ATOM 596 O O . GLY A 1 72 ? 6.066 -6.683 23.883 1.00 64.94 72 GLY A O 1
ATOM 597 N N . THR A 1 73 ? 4.860 -8.529 23.443 1.00 72.81 73 THR A N 1
ATOM 598 C CA . THR A 1 73 ? 4.510 -8.184 22.055 1.00 72.81 73 THR A CA 1
ATOM 599 C C . THR A 1 73 ? 3.013 -8.111 21.771 1.00 72.81 73 THR A C 1
ATOM 601 O O . THR A 1 73 ? 2.641 -7.735 20.664 1.00 72.81 73 THR A O 1
ATOM 604 N N . GLY A 1 74 ? 2.153 -8.422 22.748 1.00 80.50 74 GLY A N 1
ATOM 605 C CA . GLY A 1 74 ? 0.715 -8.623 22.527 1.00 80.50 74 GLY A CA 1
ATOM 606 C C . GLY A 1 74 ? 0.026 -7.466 21.802 1.00 80.50 74 GLY A C 1
ATOM 607 O O . GLY A 1 74 ? -0.642 -7.690 20.800 1.00 80.50 74 GLY A O 1
ATOM 608 N N . VAL A 1 75 ? 0.255 -6.223 22.239 1.00 88.56 75 VAL A N 1
ATOM 609 C CA . VAL A 1 75 ? -0.398 -5.046 21.640 1.00 88.56 75 VAL A CA 1
ATOM 610 C C . VAL A 1 75 ? 0.020 -4.850 20.181 1.00 88.56 75 VAL A C 1
ATOM 612 O O . VAL A 1 75 ? -0.840 -4.791 19.305 1.00 88.56 75 VAL A O 1
ATOM 615 N N . TRP A 1 76 ? 1.328 -4.788 19.897 1.00 91.25 76 TRP A N 1
ATOM 616 C CA . TRP A 1 76 ? 1.791 -4.584 18.521 1.00 91.25 76 TRP A CA 1
ATOM 617 C C . TRP A 1 76 ? 1.482 -5.783 17.626 1.00 91.25 76 TRP A C 1
ATOM 619 O O . TRP A 1 76 ? 1.157 -5.585 16.465 1.00 91.25 76 TRP A O 1
ATOM 629 N N . ARG A 1 77 ? 1.497 -7.013 18.153 1.00 91.25 77 ARG A N 1
ATOM 630 C CA . ARG A 1 77 ? 1.081 -8.208 17.406 1.00 91.25 77 ARG A CA 1
ATOM 631 C C . ARG A 1 77 ? -0.370 -8.086 16.936 1.00 91.25 77 ARG A C 1
ATOM 633 O O . ARG A 1 77 ? -0.636 -8.316 15.761 1.00 91.25 77 ARG A O 1
ATOM 640 N N . THR A 1 78 ? -1.284 -7.666 17.813 1.00 91.31 78 THR A N 1
ATOM 641 C CA . THR A 1 78 ? -2.692 -7.444 17.447 1.00 91.31 78 THR A CA 1
ATOM 642 C C . THR A 1 78 ? -2.838 -6.317 16.427 1.00 91.31 78 THR A C 1
ATOM 644 O O . THR A 1 78 ? -3.552 -6.477 15.442 1.00 91.31 78 THR A O 1
ATOM 647 N N . ILE A 1 79 ? -2.131 -5.196 16.617 1.00 93.88 79 ILE A N 1
ATOM 648 C CA . ILE A 1 79 ? -2.133 -4.080 15.658 1.00 93.88 79 ILE A CA 1
ATOM 649 C C . ILE A 1 79 ? -1.613 -4.559 14.297 1.00 93.88 79 ILE A C 1
ATOM 651 O O . ILE A 1 79 ? -2.278 -4.370 13.285 1.00 93.88 79 ILE A O 1
ATOM 655 N N . ARG A 1 80 ? -0.465 -5.240 14.267 1.00 92.50 80 ARG A N 1
ATOM 656 C CA . ARG A 1 80 ? 0.179 -5.755 13.055 1.00 92.50 80 ARG A CA 1
ATOM 657 C C . ARG A 1 80 ? -0.660 -6.802 12.325 1.00 92.50 80 ARG A C 1
ATOM 659 O O . ARG A 1 80 ? -0.600 -6.857 11.096 1.00 92.50 80 ARG A O 1
ATOM 666 N N . GLY A 1 81 ? -1.456 -7.588 13.050 1.00 92.12 81 GLY A N 1
ATOM 667 C CA . GLY A 1 81 ? -2.404 -8.549 12.481 1.00 92.12 81 GLY A CA 1
ATOM 668 C C . GLY A 1 81 ? -3.512 -7.905 11.639 1.00 92.12 81 GLY A C 1
ATOM 669 O O . GLY A 1 81 ? -4.078 -8.563 10.776 1.00 92.12 81 GLY A O 1
ATOM 670 N N . LEU A 1 82 ? -3.781 -6.606 11.817 1.00 93.19 82 LEU A N 1
ATOM 671 C CA . LEU A 1 82 ? -4.771 -5.862 11.026 1.00 93.19 82 LEU A CA 1
ATOM 672 C C . LEU A 1 82 ? -4.203 -5.296 9.712 1.00 93.19 82 LEU A C 1
ATOM 674 O O . LEU A 1 82 ? -4.912 -4.592 8.989 1.00 93.19 82 LEU A O 1
ATOM 678 N N . TRP A 1 83 ? -2.931 -5.570 9.397 1.00 92.69 83 TRP A N 1
ATOM 679 C CA . TRP A 1 83 ? -2.259 -5.007 8.225 1.00 92.69 83 TRP A CA 1
ATOM 680 C C . TRP A 1 83 ? -2.922 -5.396 6.906 1.00 92.69 83 TRP A C 1
ATOM 682 O O . TRP A 1 83 ? -3.146 -4.514 6.086 1.00 92.69 83 TRP A O 1
ATOM 692 N N . SER A 1 84 ? -3.283 -6.668 6.711 1.00 90.81 84 SER A N 1
ATOM 693 C CA . SER A 1 84 ? -3.950 -7.129 5.482 1.00 90.81 84 SER A CA 1
ATOM 694 C C . SER A 1 84 ? -5.232 -6.338 5.216 1.00 90.81 84 SER A C 1
ATOM 696 O O . SER A 1 84 ? -5.396 -5.751 4.148 1.00 90.81 84 SER A O 1
ATOM 698 N N . LYS A 1 85 ? -6.075 -6.187 6.246 1.00 91.81 85 LYS A N 1
ATOM 699 C CA . LYS A 1 85 ? -7.304 -5.388 6.185 1.00 91.81 85 LYS A CA 1
ATOM 700 C C . LYS A 1 85 ? -7.027 -3.917 5.862 1.00 91.81 85 LYS A C 1
ATOM 702 O O . LYS A 1 85 ? -7.788 -3.300 5.116 1.00 91.81 85 LYS A O 1
ATOM 707 N N . LEU A 1 86 ? -5.970 -3.320 6.417 1.00 91.94 86 LEU A N 1
ATOM 708 C CA . LEU A 1 86 ? -5.578 -1.950 6.065 1.00 91.94 86 LEU A CA 1
ATOM 709 C C . LEU A 1 86 ? -5.124 -1.873 4.599 1.00 91.94 86 LEU A C 1
ATOM 711 O O . LEU A 1 86 ? -5.595 -1.003 3.867 1.00 91.94 86 LEU A O 1
ATOM 715 N N . GLN A 1 87 ? -4.258 -2.796 4.179 1.00 89.94 87 GLN A N 1
ATOM 716 C CA . GLN A 1 87 ? -3.662 -2.858 2.849 1.00 89.94 87 GLN A CA 1
ATOM 717 C C . GLN A 1 87 ? -4.736 -2.974 1.761 1.00 89.94 87 GLN A C 1
ATOM 719 O O . GLN A 1 87 ? -4.758 -2.144 0.858 1.00 89.94 87 GLN A O 1
ATOM 724 N N . GLU A 1 88 ? -5.686 -3.900 1.903 1.00 88.69 88 GLU A N 1
ATOM 725 C CA . GLU A 1 88 ? -6.827 -4.090 0.988 1.00 88.69 88 GLU A CA 1
ATOM 726 C C . GLU A 1 88 ? -7.682 -2.826 0.811 1.00 88.69 88 GLU A C 1
ATOM 728 O O . GLU A 1 88 ? -8.249 -2.566 -0.249 1.00 88.69 88 GLU A O 1
ATOM 733 N N . ASN A 1 89 ? -7.777 -2.007 1.858 1.00 89.88 89 ASN A N 1
ATOM 734 C CA . ASN A 1 89 ? -8.588 -0.792 1.865 1.00 89.88 89 ASN A CA 1
ATOM 735 C C . ASN A 1 89 ? -7.775 0.480 1.585 1.00 89.88 89 ASN A C 1
ATOM 737 O O . ASN A 1 89 ? -8.294 1.598 1.690 1.00 89.88 89 ASN A O 1
ATOM 741 N N . SER A 1 90 ? -6.517 0.316 1.189 1.00 91.56 90 SER A N 1
ATOM 742 C CA . SER A 1 90 ? -5.597 1.402 0.886 1.00 91.56 90 SER A CA 1
ATOM 743 C C . SER A 1 90 ? -4.985 1.241 -0.505 1.00 91.56 90 SER A C 1
ATOM 745 O O . SER A 1 90 ? -5.106 0.204 -1.159 1.00 91.56 90 SER A O 1
ATOM 747 N N . LYS A 1 91 ? -4.395 2.319 -1.007 1.00 91.75 91 LYS A N 1
ATOM 748 C CA . LYS A 1 91 ? -3.605 2.341 -2.236 1.00 91.75 91 LYS A CA 1
ATOM 749 C C . LYS A 1 91 ? -2.459 3.314 -2.037 1.00 91.75 91 LYS A C 1
ATOM 751 O O . LYS A 1 91 ? -2.650 4.351 -1.406 1.00 91.75 91 LYS A O 1
ATOM 756 N N . ILE A 1 92 ? -1.283 2.999 -2.551 1.00 93.94 92 ILE A N 1
ATOM 757 C CA . ILE A 1 92 ? -0.142 3.902 -2.445 1.00 93.94 92 ILE A CA 1
ATOM 758 C C . ILE A 1 92 ? -0.268 4.973 -3.524 1.00 93.94 92 ILE A C 1
ATOM 760 O O . ILE A 1 92 ? -0.516 4.680 -4.692 1.00 93.94 92 ILE A O 1
ATOM 764 N N . ARG A 1 93 ? -0.133 6.232 -3.118 1.00 93.75 93 ARG A N 1
ATOM 765 C CA . ARG A 1 93 ? 0.020 7.366 -4.018 1.00 93.75 93 ARG A CA 1
ATOM 766 C C . ARG A 1 93 ? 1.508 7.665 -4.120 1.00 93.75 93 ARG A C 1
ATOM 768 O O . ARG A 1 93 ? 2.119 8.079 -3.137 1.00 93.75 93 ARG A O 1
ATOM 775 N N . VAL A 1 94 ? 2.050 7.468 -5.314 1.00 95.88 94 VAL A N 1
ATOM 776 C CA . VAL A 1 94 ? 3.441 7.802 -5.611 1.00 95.88 94 VAL A CA 1
ATOM 777 C C . VAL A 1 94 ? 3.610 9.322 -5.594 1.00 95.88 94 VAL A C 1
ATOM 779 O O . VAL A 1 94 ? 2.844 10.046 -6.236 1.00 95.88 94 VAL A O 1
ATOM 782 N N . GLY A 1 95 ? 4.580 9.778 -4.812 1.00 95.44 95 GLY A N 1
ATOM 783 C CA . GLY A 1 95 ? 5.124 11.125 -4.797 1.00 95.44 95 GLY A CA 1
ATOM 784 C C . GLY A 1 95 ? 6.488 11.100 -5.480 1.00 95.44 95 GLY A C 1
ATOM 785 O O . GLY A 1 95 ? 6.560 11.016 -6.705 1.00 95.44 95 GLY A O 1
ATOM 786 N N . ASN A 1 96 ? 7.559 11.117 -4.690 1.00 95.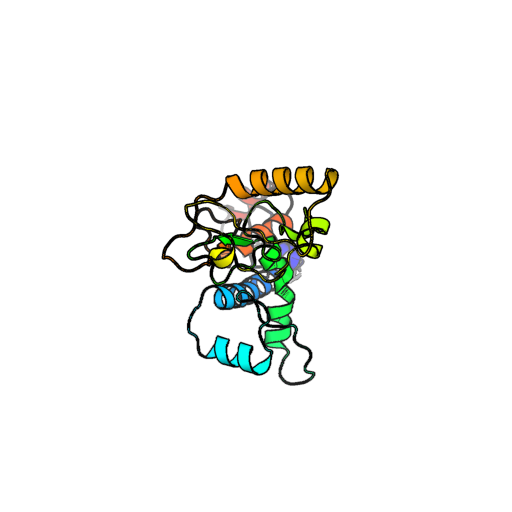38 96 ASN A N 1
ATOM 787 C CA . ASN A 1 96 ? 8.937 11.044 -5.173 1.00 95.38 96 ASN A CA 1
ATOM 788 C C . ASN A 1 96 ? 9.371 9.644 -5.630 1.00 95.38 96 ASN A C 1
ATOM 790 O O . ASN A 1 96 ? 10.394 9.532 -6.295 1.00 95.38 96 ASN A O 1
ATOM 794 N N . GLY A 1 97 ? 8.604 8.595 -5.320 1.00 96.19 97 GL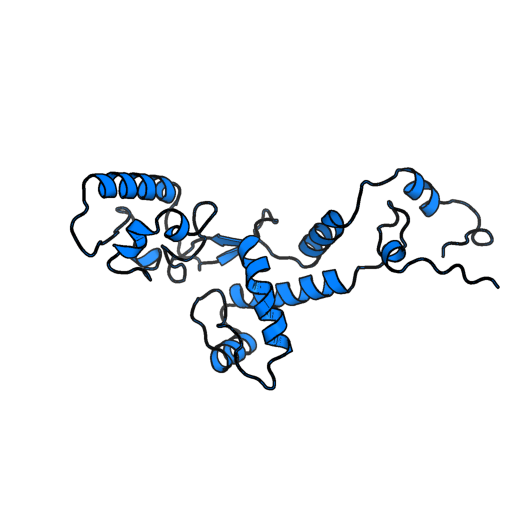Y A N 1
ATOM 795 C CA . GLY A 1 97 ? 8.826 7.224 -5.776 1.00 96.19 97 GLY A CA 1
ATOM 796 C C . GLY A 1 97 ? 9.935 6.464 -5.055 1.00 96.19 97 GLY A C 1
ATOM 797 O O . GLY A 1 97 ? 10.257 5.354 -5.477 1.00 96.19 97 GLY A O 1
ATOM 798 N N . ASN A 1 98 ? 10.513 7.021 -3.988 1.00 94.88 98 ASN A N 1
ATOM 799 C CA . ASN A 1 98 ? 11.652 6.430 -3.280 1.00 94.88 98 ASN A CA 1
ATOM 800 C C . ASN A 1 98 ? 11.255 5.296 -2.326 1.00 94.88 98 ASN A C 1
ATOM 802 O O . ASN A 1 98 ? 12.080 4.442 -2.012 1.00 94.88 98 ASN A O 1
ATOM 806 N N . ASN A 1 99 ? 10.000 5.269 -1.877 1.00 93.19 99 ASN A N 1
ATOM 807 C CA . ASN A 1 99 ? 9.480 4.302 -0.910 1.00 93.19 99 ASN A CA 1
ATOM 808 C C . ASN A 1 99 ? 8.449 3.342 -1.522 1.00 93.19 99 ASN A C 1
ATOM 810 O O . ASN A 1 99 ? 7.744 2.637 -0.798 1.00 93.19 99 ASN A O 1
ATOM 814 N N . VAL A 1 100 ? 8.342 3.303 -2.851 1.00 95.62 100 VAL A N 1
ATOM 815 C CA . VAL A 1 100 ? 7.370 2.471 -3.570 1.00 95.62 100 VAL A CA 1
ATOM 816 C C . VAL A 1 100 ? 8.110 1.445 -4.402 1.00 95.62 100 VAL A C 1
ATOM 818 O O . VAL A 1 100 ? 8.753 1.801 -5.385 1.00 95.62 100 VAL A O 1
ATOM 821 N N . ARG A 1 101 ? 7.996 0.164 -4.056 1.00 95.38 101 ARG A N 1
ATOM 822 C CA . ARG A 1 101 ? 8.542 -0.924 -4.877 1.00 95.38 101 ARG A CA 1
ATOM 823 C C . ARG A 1 101 ? 7.664 -1.122 -6.101 1.00 95.38 101 ARG A C 1
ATOM 825 O O . ARG A 1 101 ? 6.485 -1.449 -5.964 1.00 95.38 101 ARG A O 1
ATOM 832 N N . PHE A 1 102 ? 8.257 -0.990 -7.282 1.00 96.19 102 PHE A N 1
ATOM 833 C CA . PHE A 1 102 ? 7.565 -1.050 -8.566 1.00 96.19 102 PHE A CA 1
ATOM 834 C C . PHE A 1 102 ? 6.714 -2.321 -8.695 1.00 96.19 102 PHE A C 1
ATOM 836 O O . PHE A 1 102 ? 5.530 -2.243 -9.009 1.00 96.19 102 PHE A O 1
ATOM 843 N N . TRP A 1 103 ? 7.286 -3.488 -8.382 1.00 96.19 103 TRP A N 1
ATOM 844 C CA . TRP A 1 103 ? 6.599 -4.772 -8.550 1.00 96.19 103 TRP A CA 1
ATOM 845 C C . TRP A 1 103 ? 5.644 -5.116 -7.404 1.00 96.19 103 TRP A C 1
ATOM 847 O O . TRP A 1 103 ? 4.546 -5.611 -7.650 1.00 96.19 103 TRP A O 1
ATOM 857 N N . LYS A 1 104 ? 6.068 -4.880 -6.157 1.00 93.19 104 LYS A N 1
ATOM 858 C CA . LYS A 1 104 ? 5.459 -5.487 -4.959 1.00 93.19 104 LYS A CA 1
ATOM 859 C C . LYS A 1 104 ? 4.376 -4.649 -4.295 1.00 93.19 104 LYS A C 1
ATOM 861 O O . LYS A 1 104 ? 3.533 -5.193 -3.584 1.00 93.19 104 LYS A O 1
ATOM 866 N N . ASP A 1 105 ? 4.422 -3.336 -4.475 1.00 93.25 105 ASP A N 1
ATOM 867 C CA . ASP A 1 105 ? 3.507 -2.427 -3.801 1.00 93.25 105 ASP A CA 1
ATOM 868 C C . ASP A 1 105 ? 2.294 -2.113 -4.701 1.00 93.25 105 ASP A C 1
ATOM 870 O O . ASP A 1 105 ? 2.393 -2.061 -5.925 1.00 93.25 105 ASP A O 1
ATOM 874 N N . ASN A 1 106 ? 1.115 -1.903 -4.104 1.00 93.06 106 ASN A N 1
ATOM 875 C CA . ASN A 1 106 ? -0.106 -1.563 -4.846 1.00 93.06 106 ASN A CA 1
ATOM 876 C C . ASN A 1 106 ? -0.198 -0.044 -5.058 1.00 93.06 106 ASN A C 1
ATOM 878 O O . ASN A 1 106 ? -0.872 0.663 -4.299 1.00 93.06 106 ASN A O 1
ATOM 882 N N . TRP A 1 107 ? 0.529 0.457 -6.056 1.00 94.19 107 TRP A N 1
ATOM 883 C CA . TRP A 1 107 ? 0.594 1.885 -6.390 1.00 94.19 107 TRP A CA 1
ATOM 884 C C . TRP A 1 107 ? -0.134 2.244 -7.695 1.00 94.19 107 TRP A C 1
ATOM 886 O O . TRP A 1 107 ? -0.618 3.366 -7.848 1.00 94.19 107 TRP A O 1
ATOM 896 N N . ILE A 1 108 ? -0.315 1.278 -8.598 1.00 94.50 108 ILE A N 1
ATOM 897 C CA . ILE A 1 108 ? -1.014 1.434 -9.878 1.00 94.50 108 ILE A CA 1
ATOM 898 C C . ILE A 1 108 ? -1.953 0.252 -10.124 1.00 94.50 108 ILE A C 1
ATOM 900 O O . ILE A 1 108 ? -1.711 -0.847 -9.636 1.00 94.50 108 ILE A O 1
ATOM 904 N N . GLY A 1 109 ? -3.065 0.491 -10.824 1.00 91.06 109 GLY A N 1
ATOM 905 C CA . GLY A 1 109 ? -4.107 -0.525 -10.994 1.00 91.06 109 GLY A CA 1
ATOM 906 C C . GLY A 1 109 ? -4.809 -0.918 -9.684 1.00 91.06 109 GLY A C 1
ATOM 907 O O . GLY A 1 109 ? -4.897 -0.121 -8.745 1.00 91.06 109 GLY A O 1
ATOM 908 N N . GLU A 1 110 ? -5.359 -2.132 -9.636 1.00 89.25 110 GLU A N 1
ATOM 909 C CA . GLU A 1 110 ? -6.091 -2.649 -8.467 1.00 89.25 110 GLU A CA 1
ATOM 910 C C . GLU A 1 110 ? -5.260 -3.570 -7.568 1.00 89.25 110 GLU A C 1
ATOM 912 O O . GLU A 1 110 ? -5.506 -3.624 -6.361 1.00 89.25 110 GLU A O 1
ATOM 917 N N . VAL A 1 111 ? -4.263 -4.251 -8.134 1.00 92.06 111 VAL A N 1
ATOM 918 C CA . VAL A 1 111 ? -3.382 -5.211 -7.454 1.00 92.06 111 VAL A CA 1
ATOM 919 C C . VAL A 1 111 ? -1.919 -4.905 -7.804 1.00 92.06 111 VAL A C 1
ATOM 921 O O . VAL A 1 111 ? -1.681 -4.299 -8.852 1.00 92.06 111 VAL A O 1
ATOM 924 N N . PRO A 1 112 ? -0.944 -5.316 -6.970 1.00 94.06 112 PRO A N 1
ATOM 925 C CA . PRO A 1 112 ? 0.478 -5.204 -7.290 1.00 94.06 112 PRO A CA 1
ATOM 926 C C . PRO A 1 112 ? 0.834 -5.735 -8.684 1.00 94.06 112 PRO A C 1
ATOM 928 O O . PRO A 1 112 ? 0.285 -6.738 -9.149 1.00 94.06 112 PRO A O 1
ATOM 931 N N . LEU A 1 113 ? 1.806 -5.096 -9.340 1.00 96.56 113 LEU A N 1
ATOM 932 C CA . LEU A 1 113 ? 2.234 -5.485 -10.687 1.00 96.56 113 LEU A CA 1
ATOM 933 C C . LEU A 1 113 ? 2.796 -6.909 -10.729 1.00 96.56 113 LEU A C 1
ATOM 935 O O . LEU A 1 113 ? 2.609 -7.590 -11.731 1.00 96.56 113 LEU A O 1
ATOM 939 N N . GLN A 1 114 ? 3.407 -7.393 -9.645 1.00 96.44 114 GLN A N 1
ATOM 940 C CA . GLN A 1 114 ? 3.862 -8.782 -9.537 1.00 96.44 114 GLN A CA 1
ATOM 941 C C . GLN A 1 114 ? 2.734 -9.815 -9.688 1.00 96.44 114 GLN A C 1
ATOM 943 O O . GLN A 1 114 ? 2.984 -10.908 -10.183 1.00 96.44 114 GLN A O 1
ATOM 948 N N . ASP A 1 115 ? 1.502 -9.478 -9.296 1.00 96.12 115 ASP A N 1
ATOM 949 C CA . ASP A 1 115 ? 0.385 -10.423 -9.311 1.00 96.12 115 ASP A CA 1
ATOM 950 C C . ASP A 1 115 ? -0.214 -10.509 -10.726 1.00 96.12 115 ASP A C 1
ATOM 952 O O . ASP A 1 115 ? -0.632 -11.577 -11.170 1.00 96.12 115 ASP A O 1
ATOM 956 N N . LYS A 1 116 ? -0.198 -9.395 -11.478 1.00 96.44 116 LYS A N 1
ATOM 957 C CA . LYS A 1 116 ? -0.580 -9.352 -12.905 1.00 96.44 116 LYS A CA 1
ATOM 958 C C . LYS A 1 116 ? 0.538 -9.829 -13.841 1.00 96.44 116 LYS A C 1
ATOM 960 O O . LYS A 1 116 ? 0.265 -10.393 -14.906 1.00 96.44 116 LYS A O 1
ATOM 965 N N . PHE A 1 117 ? 1.790 -9.573 -13.471 1.00 96.69 117 PHE A N 1
ATOM 966 C CA . PHE A 1 117 ? 2.989 -9.801 -14.279 1.00 96.69 117 PHE A CA 1
ATOM 967 C C . PHE A 1 117 ? 4.079 -10.602 -13.543 1.00 96.69 117 PHE A C 1
ATOM 969 O O . PHE A 1 117 ? 5.227 -10.151 -13.469 1.00 96.69 117 PHE A O 1
ATOM 976 N N . PRO A 1 118 ? 3.759 -11.803 -13.015 1.00 96.81 118 PRO A N 1
ATOM 977 C CA . PRO A 1 118 ? 4.711 -12.596 -12.233 1.00 96.81 118 PRO A CA 1
ATOM 978 C C . PRO A 1 118 ? 5.906 -13.069 -13.070 1.00 96.81 118 PRO A C 1
ATOM 980 O O . PRO A 1 118 ? 7.040 -13.079 -12.600 1.00 96.81 118 PRO A O 1
ATOM 983 N N . ASP A 1 119 ? 5.665 -13.409 -14.334 1.00 94.94 119 ASP A N 1
ATOM 984 C CA . ASP A 1 119 ? 6.673 -13.760 -15.334 1.00 94.94 119 ASP A CA 1
ATOM 985 C C . ASP A 1 119 ? 7.677 -12.624 -15.570 1.00 94.94 119 ASP A C 1
ATOM 987 O O . ASP A 1 119 ? 8.885 -12.860 -15.548 1.00 94.94 119 ASP A O 1
ATOM 991 N N . LEU A 1 120 ? 7.204 -11.384 -15.731 1.00 96.94 120 LEU A N 1
ATOM 992 C CA . LEU A 1 120 ? 8.085 -10.231 -15.934 1.00 96.94 120 LEU A CA 1
ATOM 993 C C . LEU A 1 120 ? 8.846 -9.850 -14.663 1.00 96.94 120 LEU A C 1
ATOM 995 O O . LEU A 1 120 ? 10.030 -9.525 -14.748 1.00 96.94 120 LEU A O 1
ATOM 999 N N . MET A 1 121 ? 8.215 -9.944 -13.486 1.00 96.56 121 MET A N 1
ATOM 1000 C CA . MET A 1 121 ? 8.906 -9.715 -12.213 1.00 96.56 121 MET A CA 1
ATOM 1001 C C . MET A 1 121 ? 10.075 -10.693 -12.036 1.00 96.56 121 MET A C 1
ATOM 1003 O O . MET A 1 121 ? 11.163 -10.282 -11.638 1.00 96.56 121 MET A O 1
ATOM 1007 N N . LEU A 1 122 ? 9.875 -11.977 -12.352 1.00 95.50 122 LEU A N 1
ATOM 1008 C CA . LEU A 1 122 ? 10.930 -12.992 -12.264 1.00 95.50 122 LEU A CA 1
ATOM 1009 C C . LEU A 1 122 ? 12.086 -12.726 -13.240 1.00 95.50 122 LEU A C 1
ATOM 1011 O O . LEU A 1 122 ? 13.234 -13.060 -12.941 1.00 95.50 122 LEU A O 1
ATOM 1015 N N . LEU A 1 123 ? 11.796 -12.120 -14.394 1.00 96.31 123 LEU A N 1
ATOM 1016 C CA . LEU A 1 123 ? 12.805 -11.730 -15.380 1.00 96.31 123 LEU A CA 1
ATOM 1017 C C . LEU A 1 123 ? 13.492 -10.407 -15.055 1.00 96.31 123 LEU A C 1
ATOM 1019 O O . LEU A 1 123 ? 14.572 -10.158 -15.593 1.00 96.31 123 LEU A O 1
ATOM 1023 N N . SER A 1 124 ? 12.899 -9.574 -14.199 1.00 96.62 124 SER A N 1
ATOM 1024 C CA . SER A 1 124 ? 13.469 -8.293 -13.795 1.00 96.62 124 SER A CA 1
ATOM 1025 C C . SER A 1 124 ? 14.863 -8.486 -13.200 1.00 96.62 124 SER A C 1
ATOM 1027 O O . SER A 1 124 ? 15.089 -9.305 -12.301 1.00 96.62 124 SER A O 1
ATOM 1029 N N . SER A 1 125 ? 15.825 -7.702 -13.678 1.00 96.31 125 SER A N 1
ATOM 1030 C CA . SER A 1 125 ? 17.171 -7.650 -13.107 1.00 96.31 125 SER A CA 1
ATOM 1031 C C . SER A 1 125 ? 17.127 -7.220 -11.647 1.00 96.31 125 SER A C 1
ATOM 1033 O O . SER A 1 125 ? 17.805 -7.822 -10.814 1.00 96.31 125 SER A O 1
ATOM 1035 N N . ASN A 1 126 ? 16.239 -6.280 -11.316 1.00 95.12 126 ASN A N 1
ATOM 1036 C CA . ASN A 1 126 ? 16.011 -5.819 -9.955 1.00 95.12 126 ASN A CA 1
ATOM 1037 C C . ASN A 1 126 ? 14.519 -5.932 -9.572 1.00 95.12 126 ASN A C 1
ATOM 1039 O O . ASN A 1 126 ? 13.738 -5.014 -9.827 1.00 95.12 126 ASN A O 1
ATOM 1043 N N . PRO A 1 127 ? 14.091 -7.049 -8.959 1.00 93.88 127 PRO A N 1
ATOM 1044 C CA . PRO A 1 127 ? 12.712 -7.217 -8.490 1.00 93.88 127 PRO A CA 1
ATOM 1045 C C . PRO A 1 127 ? 12.321 -6.277 -7.337 1.00 93.88 127 PRO A C 1
ATOM 1047 O O . PRO A 1 127 ? 11.134 -6.057 -7.112 1.00 93.88 127 PRO A O 1
ATOM 1050 N N . GLU A 1 128 ? 13.294 -5.705 -6.619 1.00 93.06 128 GLU A N 1
ATOM 1051 C CA . GLU A 1 128 ? 13.061 -4.737 -5.535 1.00 93.06 128 GLU A CA 1
ATOM 1052 C C . GLU A 1 128 ? 13.156 -3.279 -6.009 1.00 93.06 128 GLU A C 1
ATOM 1054 O O . GLU A 1 128 ? 13.170 -2.370 -5.180 1.00 93.06 128 GLU A O 1
ATOM 1059 N N . ILE A 1 129 ? 13.249 -3.037 -7.323 1.00 95.56 129 ILE A N 1
ATOM 1060 C CA . ILE A 1 129 ? 13.380 -1.685 -7.868 1.00 95.56 129 ILE A CA 1
ATOM 1061 C C . ILE A 1 129 ? 12.233 -0.792 -7.391 1.00 95.56 129 ILE A C 1
ATOM 1063 O O . ILE A 1 129 ? 11.066 -1.194 -7.377 1.00 95.56 129 ILE A O 1
ATOM 1067 N N . VAL A 1 130 ? 12.580 0.424 -6.984 1.00 95.94 130 VAL A N 1
ATOM 1068 C CA . VAL A 1 130 ? 11.606 1.444 -6.600 1.00 95.94 130 VAL A CA 1
ATOM 1069 C C . VAL A 1 130 ? 11.136 2.229 -7.822 1.00 95.94 130 VAL A C 1
ATOM 1071 O O . VAL A 1 130 ? 11.807 2.245 -8.858 1.00 95.94 130 VAL A O 1
ATOM 1074 N N . VAL A 1 131 ? 9.980 2.883 -7.725 1.00 96.75 131 VAL A N 1
ATOM 1075 C CA . VAL A 1 131 ? 9.409 3.648 -8.843 1.00 96.75 131 VAL A CA 1
ATOM 1076 C C . VAL A 1 131 ? 10.376 4.739 -9.310 1.00 96.75 131 VAL A C 1
ATOM 1078 O O . VAL A 1 131 ? 10.609 4.856 -10.507 1.00 96.75 131 VAL A O 1
ATOM 1081 N N . SER A 1 132 ? 11.033 5.458 -8.394 1.00 96.12 132 SER A N 1
ATOM 1082 C CA . SER A 1 132 ? 12.014 6.493 -8.760 1.00 96.12 132 SER A CA 1
ATOM 1083 C C . SER A 1 132 ? 13.250 5.960 -9.490 1.00 96.12 132 SER A C 1
ATOM 1085 O O . SER A 1 132 ? 13.878 6.695 -10.243 1.00 96.12 132 SER A O 1
ATOM 1087 N N . GLY A 1 133 ? 13.595 4.684 -9.297 1.00 95.19 133 GLY A N 1
ATOM 1088 C CA . GLY A 1 133 ? 14.722 4.037 -9.970 1.00 95.19 133 GLY A CA 1
ATOM 1089 C C . GLY A 1 133 ? 14.372 3.435 -11.332 1.00 95.19 133 GLY A C 1
ATOM 1090 O O . GLY A 1 133 ? 15.278 3.055 -12.062 1.00 95.19 133 GLY A O 1
ATOM 1091 N N . SER A 1 134 ? 13.082 3.321 -11.658 1.00 94.62 134 SER A N 1
ATOM 1092 C CA . SER A 1 134 ? 12.583 2.750 -12.920 1.00 94.62 134 SER A CA 1
ATOM 1093 C C . SER A 1 134 ? 11.850 3.768 -13.793 1.00 94.62 134 SER A C 1
ATOM 1095 O O . SER A 1 134 ? 11.467 3.437 -14.909 1.00 94.62 134 SER A O 1
ATOM 1097 N N . TRP A 1 135 ? 11.649 4.997 -13.317 1.00 95.31 135 TRP A N 1
ATOM 1098 C CA . TRP A 1 135 ? 10.942 6.054 -14.034 1.00 95.31 135 TRP A CA 1
ATOM 1099 C C . TRP A 1 135 ? 11.831 7.272 -14.268 1.00 95.31 135 TRP A C 1
ATOM 1101 O O . TRP A 1 135 ? 12.537 7.734 -13.375 1.00 95.31 135 TRP A O 1
ATOM 1111 N N . SER A 1 136 ? 11.723 7.844 -15.464 1.00 92.75 136 SER A N 1
ATOM 1112 C CA . SER A 1 136 ? 12.341 9.109 -15.849 1.00 92.75 136 SER A CA 1
ATOM 1113 C C . SER A 1 136 ? 11.377 9.924 -16.719 1.00 92.75 136 SER A C 1
ATOM 1115 O O . SER A 1 136 ? 10.421 9.365 -17.260 1.00 92.75 136 SER A O 1
ATOM 1117 N N . PRO A 1 137 ? 11.629 11.226 -16.947 1.00 89.56 137 PRO A N 1
ATOM 1118 C CA . PRO A 1 137 ? 10.884 11.995 -17.946 1.00 89.56 137 PRO A CA 1
ATOM 1119 C C . PRO A 1 137 ? 10.966 11.417 -19.370 1.00 89.56 137 PRO A C 1
ATOM 1121 O O . PRO A 1 137 ? 10.147 11.766 -20.214 1.00 89.56 137 PRO A O 1
ATOM 1124 N N . GLN A 1 138 ? 11.947 10.551 -19.649 1.00 90.19 138 GLN A N 1
ATOM 1125 C CA . GLN A 1 138 ? 12.098 9.843 -20.922 1.00 90.19 138 GLN A CA 1
ATOM 1126 C C . GLN A 1 138 ? 11.297 8.530 -20.979 1.00 90.19 138 GLN A C 1
ATOM 1128 O O . GLN A 1 138 ? 11.204 7.926 -22.045 1.00 90.19 138 GLN A O 1
ATOM 1133 N N . GLY A 1 139 ? 10.708 8.099 -19.860 1.00 91.19 139 GLY A N 1
ATOM 1134 C CA . GLY A 1 139 ? 9.886 6.899 -19.753 1.00 91.19 139 GLY A CA 1
ATOM 1135 C C . GLY A 1 139 ? 10.392 5.895 -18.717 1.00 91.19 139 GLY A C 1
ATOM 1136 O O . GLY A 1 139 ? 11.241 6.198 -17.872 1.00 91.19 139 GLY A O 1
ATOM 1137 N N . TRP A 1 140 ? 9.828 4.689 -18.797 1.00 94.12 140 TRP A N 1
ATOM 1138 C CA . TRP A 1 140 ? 10.147 3.558 -17.929 1.00 94.12 140 TRP A CA 1
ATOM 1139 C C . TRP A 1 140 ? 11.438 2.851 -18.364 1.00 94.12 140 TRP A C 1
ATOM 1141 O O . TRP A 1 140 ? 11.546 2.409 -19.507 1.00 94.12 140 TRP A O 1
ATOM 1151 N N . ASP A 1 141 ? 12.376 2.684 -17.434 1.00 92.94 141 ASP A N 1
ATOM 1152 C CA . ASP A 1 141 ? 13.596 1.887 -17.589 1.00 92.94 141 ASP A CA 1
ATOM 1153 C C . ASP A 1 141 ? 13.448 0.556 -16.834 1.00 92.94 141 ASP A C 1
ATOM 1155 O O . ASP A 1 141 ? 13.623 0.463 -15.615 1.00 92.94 141 ASP A O 1
ATOM 1159 N N . LEU A 1 142 ? 13.060 -0.488 -17.573 1.00 92.69 142 LEU A N 1
ATOM 1160 C CA . LEU A 1 142 ? 12.861 -1.839 -17.052 1.00 92.69 142 LEU A CA 1
ATOM 1161 C C . LEU A 1 142 ? 13.913 -2.782 -17.632 1.00 92.69 142 LEU A C 1
ATOM 1163 O O . LEU A 1 142 ? 13.829 -3.218 -18.780 1.00 92.69 142 LEU A O 1
ATOM 1167 N N . ASN A 1 143 ? 14.888 -3.137 -16.798 1.00 94.38 143 ASN A N 1
ATOM 1168 C CA . ASN A 1 143 ? 15.973 -4.033 -17.172 1.00 94.38 143 ASN A CA 1
ATOM 1169 C C . ASN A 1 143 ? 15.630 -5.493 -16.853 1.00 94.38 143 ASN A C 1
ATOM 1171 O O . ASN A 1 143 ? 15.251 -5.822 -15.726 1.00 94.38 143 ASN A O 1
ATOM 1175 N N . PHE A 1 144 ? 15.829 -6.380 -17.830 1.00 95.88 144 PHE A N 1
ATOM 1176 C CA . PHE A 1 144 ? 15.618 -7.822 -17.693 1.00 95.88 144 PHE A CA 1
ATOM 1177 C C . PHE A 1 144 ? 16.946 -8.584 -17.723 1.00 95.88 144 PHE A C 1
ATOM 1179 O O . PHE A 1 144 ? 17.893 -8.189 -18.399 1.00 95.88 144 PHE A O 1
ATOM 1186 N N . ARG A 1 145 ? 17.012 -9.717 -17.015 1.00 96.12 145 ARG A N 1
ATOM 1187 C CA . ARG A 1 145 ? 18.238 -10.529 -16.858 1.00 96.12 145 ARG A CA 1
ATOM 1188 C C . ARG A 1 145 ? 18.688 -11.232 -18.142 1.00 96.12 145 ARG A C 1
ATOM 1190 O O . ARG A 1 145 ? 19.761 -11.825 -18.172 1.00 96.12 145 ARG A O 1
ATOM 1197 N N . ARG A 1 146 ? 17.845 -11.227 -19.176 1.00 95.19 146 ARG A N 1
ATOM 1198 C CA . ARG A 1 146 ? 18.094 -11.806 -20.499 1.00 95.19 146 ARG A CA 1
ATOM 1199 C C . ARG A 1 146 ? 17.238 -11.107 -21.549 1.00 95.19 146 ARG A C 1
ATOM 1201 O O . ARG A 1 146 ? 16.268 -10.433 -21.208 1.00 95.19 146 ARG A O 1
ATOM 1208 N N . TYR A 1 147 ? 17.545 -11.358 -22.818 1.00 94.62 147 TYR A N 1
ATOM 1209 C CA . TYR A 1 147 ? 16.681 -10.957 -23.922 1.00 94.62 147 TYR A CA 1
ATOM 1210 C C . TYR A 1 147 ? 15.273 -11.546 -23.777 1.00 94.62 147 TYR A C 1
ATOM 1212 O O . TYR A 1 147 ? 15.088 -12.697 -23.348 1.00 94.62 147 TYR A O 1
ATOM 1220 N N . LEU A 1 148 ? 14.294 -10.718 -24.133 1.00 94.62 148 LEU A N 1
ATOM 1221 C CA . LEU A 1 148 ? 12.887 -11.082 -24.151 1.00 94.62 148 LEU A CA 1
ATOM 1222 C C . LEU A 1 148 ? 12.608 -12.001 -25.333 1.00 94.62 148 LEU A C 1
ATOM 1224 O O . LEU A 1 148 ? 13.122 -11.803 -26.432 1.00 94.62 148 LEU A O 1
ATOM 1228 N N . LYS A 1 149 ? 11.765 -12.997 -25.096 1.00 94.56 149 LYS A N 1
ATOM 1229 C CA . LYS A 1 149 ? 11.196 -13.829 -26.154 1.00 94.56 149 LYS A CA 1
ATOM 1230 C C . LYS A 1 149 ? 9.984 -13.125 -26.758 1.00 94.56 149 LYS A C 1
ATOM 1232 O O . LYS A 1 149 ? 9.356 -12.310 -26.087 1.00 94.56 149 LYS A O 1
ATOM 1237 N N . ASP A 1 150 ? 9.596 -13.493 -27.975 1.00 93.38 150 ASP A N 1
ATOM 1238 C CA . ASP A 1 150 ? 8.504 -12.826 -28.705 1.00 93.38 150 ASP A CA 1
ATOM 1239 C C . ASP A 1 150 ? 7.197 -12.731 -27.899 1.00 93.38 150 ASP A C 1
ATOM 1241 O O . ASP A 1 150 ? 6.521 -11.701 -27.895 1.00 93.38 150 ASP A O 1
ATOM 1245 N N . TRP A 1 151 ? 6.855 -13.778 -27.140 1.00 91.62 151 TRP A N 1
ATOM 1246 C CA . TRP A 1 151 ? 5.663 -13.770 -26.285 1.00 91.62 151 TRP A CA 1
ATOM 1247 C C . TRP A 1 151 ? 5.806 -12.896 -25.028 1.00 91.62 151 TRP A C 1
ATOM 1249 O O . TRP A 1 151 ? 4.807 -12.388 -24.524 1.00 91.62 151 TRP A O 1
ATOM 1259 N N . GLU A 1 152 ? 7.027 -12.684 -24.531 1.00 94.94 152 GLU A N 1
ATOM 1260 C CA . GLU A 1 152 ? 7.320 -11.814 -23.382 1.00 94.94 152 GLU A CA 1
ATOM 1261 C C . GLU A 1 152 ? 7.304 -10.340 -23.792 1.00 94.94 152 GLU A C 1
ATOM 1263 O O . GLU A 1 152 ? 6.868 -9.496 -23.016 1.00 94.94 152 GLU A O 1
ATOM 1268 N N . VAL A 1 153 ? 7.685 -10.021 -25.035 1.00 94.62 153 VAL A N 1
ATOM 1269 C CA . VAL A 1 153 ? 7.578 -8.656 -25.577 1.00 94.62 153 VAL A CA 1
ATOM 1270 C C . VAL A 1 153 ? 6.134 -8.162 -25.501 1.00 94.62 153 VAL A C 1
ATOM 1272 O O . VAL A 1 153 ? 5.883 -7.051 -25.036 1.00 94.62 153 VAL A O 1
ATOM 1275 N N . LYS A 1 154 ? 5.160 -9.007 -25.866 1.00 94.94 154 LYS A N 1
ATOM 1276 C CA . LYS A 1 154 ? 3.735 -8.662 -25.745 1.00 94.94 154 LYS A CA 1
ATOM 1277 C C . LYS A 1 154 ? 3.338 -8.363 -24.294 1.00 94.94 154 LYS A C 1
ATOM 1279 O O . LYS A 1 154 ? 2.627 -7.394 -24.045 1.00 94.94 154 LYS A O 1
ATOM 1284 N N . ARG A 1 155 ? 3.838 -9.152 -23.338 1.00 96.44 155 ARG A N 1
ATOM 1285 C CA . ARG A 1 155 ? 3.598 -8.943 -21.901 1.00 96.44 155 ARG A CA 1
ATOM 1286 C C . ARG A 1 155 ? 4.159 -7.605 -21.426 1.00 96.44 155 ARG A C 1
ATOM 1288 O O . ARG A 1 155 ? 3.490 -6.915 -20.666 1.00 96.44 155 ARG A O 1
ATOM 1295 N N . VAL A 1 156 ? 5.354 -7.227 -21.886 1.00 96.06 156 VAL A N 1
ATOM 1296 C CA . VAL A 1 156 ? 5.961 -5.925 -21.568 1.00 96.06 156 VAL A CA 1
ATOM 1297 C C . VAL A 1 156 ? 5.134 -4.779 -22.143 1.00 96.06 156 VAL A C 1
ATOM 1299 O O . VAL A 1 156 ? 4.913 -3.794 -21.450 1.00 96.06 156 VAL A O 1
ATOM 1302 N N . VAL A 1 157 ? 4.609 -4.910 -23.363 1.00 95.25 157 VAL A N 1
ATOM 1303 C CA . VAL A 1 157 ? 3.695 -3.905 -23.932 1.00 95.25 157 VAL A CA 1
ATOM 1304 C C . VAL A 1 157 ? 2.444 -3.738 -23.065 1.00 95.25 157 VAL A C 1
ATOM 1306 O O . VAL A 1 157 ? 2.027 -2.612 -22.805 1.00 95.25 157 VAL A O 1
ATOM 1309 N N . ASP A 1 158 ? 1.852 -4.835 -22.591 1.00 95.88 158 ASP A N 1
ATOM 1310 C CA . ASP A 1 158 ? 0.681 -4.778 -21.709 1.00 95.88 158 ASP A CA 1
ATOM 1311 C C . ASP A 1 158 ? 1.017 -4.160 -20.339 1.00 95.88 158 ASP A C 1
ATOM 1313 O O . ASP A 1 158 ? 0.230 -3.372 -19.815 1.00 95.88 158 ASP A O 1
ATOM 1317 N N . LEU A 1 159 ? 2.203 -4.451 -19.791 1.00 96.38 159 LEU A N 1
ATOM 1318 C CA . LEU A 1 159 ? 2.720 -3.794 -18.588 1.00 96.38 159 LEU A CA 1
ATOM 1319 C C . LEU A 1 159 ? 2.854 -2.284 -18.800 1.00 96.38 159 LEU A C 1
ATOM 1321 O O . LEU A 1 159 ? 2.348 -1.516 -17.987 1.00 96.38 159 LEU A O 1
ATOM 1325 N N . LEU A 1 160 ? 3.495 -1.861 -19.895 1.00 95.19 160 LEU A N 1
ATOM 1326 C CA . LEU A 1 160 ? 3.700 -0.449 -20.216 1.00 95.19 160 LEU A CA 1
ATOM 1327 C C . LEU A 1 160 ? 2.373 0.300 -20.364 1.00 95.19 160 LEU A C 1
ATOM 1329 O O . LEU A 1 160 ? 2.257 1.403 -19.850 1.00 95.19 160 LEU A O 1
ATOM 1333 N N . LYS A 1 161 ? 1.346 -0.315 -20.965 1.00 94.44 161 LYS A N 1
ATOM 1334 C CA . LYS A 1 161 ? -0.006 0.270 -21.032 1.00 94.44 161 LYS A CA 1
ATOM 1335 C C . LYS A 1 161 ? -0.645 0.470 -19.659 1.00 94.44 161 LYS A C 1
ATOM 1337 O O . LYS A 1 161 ? -1.335 1.462 -19.453 1.00 94.44 161 LYS A O 1
ATOM 1342 N N . GLU A 1 162 ? -0.451 -0.464 -18.727 1.00 94.88 162 GLU A N 1
ATOM 1343 C CA . GLU A 1 162 ? -0.969 -0.318 -17.361 1.00 94.88 162 GLU A CA 1
ATOM 1344 C C . GLU A 1 162 ? -0.284 0.863 -16.655 1.00 94.88 162 GLU A C 1
ATOM 1346 O O . GLU A 1 162 ? -0.953 1.686 -16.020 1.00 94.88 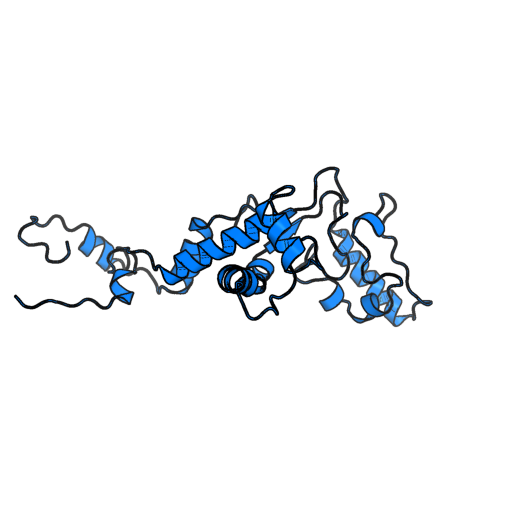162 GLU A O 1
ATOM 1351 N N . VAL A 1 163 ? 1.042 0.974 -16.804 1.00 95.38 163 VAL A N 1
ATOM 1352 C CA . VAL A 1 163 ? 1.829 2.030 -16.154 1.00 95.38 163 VAL A CA 1
ATOM 1353 C C . VAL A 1 163 ? 1.795 3.381 -16.871 1.00 95.38 163 VAL A C 1
ATOM 1355 O O . VAL A 1 163 ? 2.166 4.380 -16.267 1.00 95.38 163 VAL A O 1
ATOM 1358 N N . ASP A 1 164 ? 1.287 3.451 -18.101 1.00 90.75 164 ASP A N 1
ATOM 1359 C CA . ASP A 1 164 ? 1.122 4.693 -18.876 1.00 90.75 164 ASP A CA 1
ATOM 1360 C C . ASP A 1 164 ? 0.164 5.692 -18.205 1.00 90.75 164 ASP A C 1
ATOM 1362 O O . ASP A 1 164 ? 0.268 6.903 -18.368 1.00 90.75 164 ASP A O 1
ATOM 1366 N N . THR A 1 165 ? -0.744 5.195 -17.358 1.00 89.44 165 THR A N 1
ATOM 1367 C CA . THR A 1 165 ? -1.637 6.052 -16.559 1.00 89.44 165 THR A CA 1
ATOM 1368 C C . THR A 1 165 ? -0.909 6.822 -15.447 1.00 89.44 165 THR A C 1
ATOM 1370 O O . THR A 1 165 ? -1.506 7.682 -14.791 1.00 89.44 165 THR A O 1
ATOM 1373 N N . PHE A 1 166 ? 0.374 6.528 -15.206 1.00 94.19 166 PHE A N 1
ATOM 1374 C CA . PHE A 1 166 ? 1.195 7.211 -14.218 1.00 94.19 166 PHE A CA 1
ATOM 1375 C C . PHE A 1 166 ? 1.683 8.572 -14.730 1.00 94.19 166 PHE A C 1
ATOM 1377 O O . PHE A 1 166 ? 2.509 8.658 -15.631 1.00 94.19 166 PHE A O 1
ATOM 1384 N N . GLY A 1 167 ? 1.233 9.651 -14.087 1.00 90.62 167 GLY A N 1
ATOM 1385 C CA . GLY A 1 167 ? 1.604 11.028 -14.443 1.00 90.62 167 GLY A CA 1
ATOM 1386 C C . GLY A 1 167 ? 3.024 11.467 -14.053 1.00 90.62 167 GLY A C 1
ATOM 1387 O O . GLY A 1 167 ? 3.341 12.645 -14.192 1.00 90.62 167 GLY A O 1
ATOM 1388 N N . GLY A 1 168 ? 3.861 10.559 -13.545 1.00 93.50 168 GLY A N 1
ATOM 1389 C CA . GLY A 1 168 ? 5.231 10.840 -13.120 1.00 93.50 168 GLY A CA 1
ATOM 1390 C C . GLY A 1 168 ? 5.395 11.175 -11.633 1.00 93.50 168 GLY A C 1
ATOM 1391 O O . GLY A 1 168 ? 4.430 11.358 -10.887 1.00 93.50 168 GLY A O 1
ATOM 1392 N N . THR A 1 169 ? 6.654 11.217 -11.195 1.00 94.69 169 THR A N 1
ATOM 1393 C CA . THR A 1 169 ? 7.042 11.529 -9.814 1.00 94.69 169 THR A CA 1
ATOM 1394 C C . THR A 1 169 ? 7.028 13.033 -9.541 1.00 94.69 169 THR A C 1
ATOM 1396 O O . THR A 1 169 ? 7.357 13.839 -10.411 1.00 94.69 169 THR A O 1
ATOM 1399 N N . ILE A 1 170 ? 6.718 13.409 -8.304 1.00 94.56 170 ILE A N 1
ATOM 1400 C CA . ILE A 1 170 ? 6.732 14.793 -7.802 1.00 94.56 170 ILE A CA 1
ATOM 1401 C C . ILE A 1 170 ? 7.661 14.915 -6.586 1.00 94.56 170 ILE A C 1
ATOM 1403 O O . ILE A 1 170 ? 8.134 13.913 -6.067 1.00 94.56 170 ILE A O 1
ATOM 1407 N N . MET A 1 171 ? 7.928 16.135 -6.107 1.00 93.88 171 MET A N 1
ATOM 1408 C CA . MET A 1 171 ? 8.843 16.342 -4.968 1.00 93.88 171 MET A CA 1
ATOM 1409 C C . MET A 1 171 ? 8.290 15.851 -3.620 1.00 93.88 171 MET A C 1
ATOM 1411 O O . MET A 1 171 ? 9.066 15.549 -2.717 1.00 93.88 171 MET A O 1
ATOM 1415 N N . GLU A 1 172 ? 6.965 15.773 -3.482 1.00 93.56 172 GLU A N 1
ATOM 1416 C CA . GLU A 1 172 ? 6.301 15.320 -2.255 1.00 93.56 172 GLU A CA 1
ATOM 1417 C C . GLU A 1 172 ? 6.640 13.857 -1.918 1.00 93.56 172 GLU A C 1
ATOM 1419 O O . GLU A 1 172 ? 6.843 13.050 -2.827 1.00 93.56 172 GLU A O 1
ATOM 1424 N N . PRO A 1 173 ? 6.658 13.468 -0.632 1.00 93.56 173 PRO A N 1
ATOM 1425 C CA . PRO A 1 173 ? 6.890 12.084 -0.240 1.00 93.56 173 PRO A CA 1
ATOM 1426 C C . PRO A 1 173 ? 5.758 11.164 -0.714 1.00 93.56 173 PRO A C 1
ATOM 1428 O O . PRO A 1 173 ? 4.604 11.577 -0.873 1.00 93.56 173 PRO A O 1
ATOM 1431 N N . ASP A 1 174 ? 6.087 9.888 -0.908 1.00 94.56 174 ASP A N 1
ATOM 1432 C CA . ASP A 1 174 ? 5.098 8.842 -1.163 1.00 94.56 174 ASP A CA 1
ATOM 1433 C C . ASP A 1 174 ? 4.145 8.696 0.029 1.00 94.56 174 ASP A C 1
ATOM 1435 O O . ASP A 1 174 ? 4.566 8.745 1.186 1.00 94.56 174 ASP A O 1
ATOM 1439 N N . ARG A 1 175 ? 2.851 8.483 -0.234 1.00 92.50 175 ARG A N 1
ATOM 1440 C CA . ARG A 1 175 ? 1.838 8.399 0.831 1.00 92.50 175 ARG A CA 1
ATOM 1441 C C . ARG A 1 175 ? 0.878 7.245 0.629 1.00 92.50 175 ARG A C 1
ATOM 1443 O O . ARG A 1 175 ? 0.444 6.953 -0.485 1.00 92.50 175 ARG A O 1
ATOM 1450 N N . LEU A 1 176 ? 0.445 6.650 1.735 1.00 92.56 176 LEU A N 1
ATOM 1451 C CA . LEU A 1 176 ? -0.691 5.741 1.722 1.00 92.56 176 LEU A CA 1
ATOM 1452 C C . LEU A 1 176 ? -1.992 6.547 1.586 1.00 92.56 176 LEU A C 1
ATOM 1454 O O . LEU A 1 176 ? -2.207 7.534 2.286 1.00 92.56 176 LEU A O 1
ATOM 1458 N N . ARG A 1 177 ? -2.881 6.124 0.687 1.00 92.38 177 ARG A N 1
ATOM 1459 C CA . ARG A 1 177 ? -4.188 6.738 0.444 1.00 92.38 177 ARG A CA 1
ATOM 1460 C C . ARG A 1 177 ? -5.299 5.773 0.833 1.00 92.38 177 ARG A C 1
ATOM 1462 O O . ARG A 1 177 ? -5.359 4.641 0.357 1.00 92.38 177 ARG A O 1
ATOM 1469 N N . TRP A 1 178 ? -6.219 6.228 1.672 1.00 92.38 178 TRP A N 1
ATOM 1470 C CA . TRP A 1 178 ? -7.389 5.454 2.059 1.00 92.38 178 TRP A CA 1
ATOM 1471 C C . TRP A 1 178 ? -8.425 5.459 0.932 1.00 92.38 178 TRP A C 1
ATOM 1473 O O . TRP A 1 178 ? -8.864 6.529 0.510 1.00 92.38 178 TRP A O 1
ATOM 1483 N N . ARG A 1 179 ? -8.853 4.279 0.461 1.00 89.94 179 ARG A N 1
ATOM 1484 C CA . ARG A 1 179 ? -9.763 4.159 -0.697 1.00 89.94 179 ARG A CA 1
ATOM 1485 C C . ARG A 1 179 ? -11.158 4.734 -0.430 1.00 89.94 179 ARG A C 1
ATOM 1487 O O . ARG A 1 179 ? -11.810 5.226 -1.342 1.00 89.94 179 ARG A O 1
ATOM 1494 N N . HIS A 1 180 ? -11.599 4.729 0.828 1.00 85.38 180 HIS A N 1
ATOM 1495 C CA . HIS A 1 180 ? -12.959 5.136 1.223 1.00 85.38 180 HIS A CA 1
ATOM 1496 C C . HIS A 1 180 ? -13.051 6.600 1.672 1.00 85.38 180 HIS A C 1
ATOM 1498 O O . HIS A 1 180 ? -13.934 6.971 2.447 1.00 85.38 180 HIS A O 1
ATOM 1504 N N . SER A 1 181 ? -12.101 7.436 1.251 1.00 86.12 181 SER A N 1
ATOM 1505 C CA . SER A 1 181 ? -12.109 8.878 1.499 1.00 86.12 181 SER A CA 1
ATOM 1506 C C . SER A 1 181 ? -11.666 9.601 0.232 1.00 86.12 181 SER A C 1
ATOM 1508 O O . SER A 1 181 ? -10.614 9.283 -0.317 1.00 86.12 181 SER A O 1
ATOM 1510 N N . SER A 1 182 ? -12.432 10.597 -0.219 1.00 83.50 182 SER A N 1
ATOM 1511 C CA . SER A 1 182 ? -12.073 11.433 -1.377 1.00 83.50 182 SER A CA 1
ATOM 1512 C C . SER A 1 182 ? -10.706 12.100 -1.188 1.00 83.50 182 SER A C 1
ATOM 1514 O O . SER A 1 182 ? -9.851 12.047 -2.070 1.00 83.50 182 SER A O 1
ATOM 1516 N N . GLU A 1 183 ? -10.459 12.622 0.011 1.00 85.56 183 GLU A N 1
ATOM 1517 C CA . GLU A 1 183 ? -9.182 13.206 0.442 1.00 85.56 183 GLU A CA 1
ATOM 1518 C C . GLU A 1 183 ? -8.073 12.162 0.645 1.00 85.56 183 GLU A C 1
ATOM 1520 O O . GLU A 1 183 ? -6.911 12.514 0.808 1.00 85.56 183 GLU A O 1
ATOM 1525 N N . GLY A 1 184 ? -8.408 10.868 0.684 1.00 86.38 184 GLY A N 1
ATOM 1526 C CA . GLY A 1 184 ? -7.456 9.806 1.008 1.00 86.38 184 GLY A CA 1
ATOM 1527 C C . GLY A 1 184 ? -7.122 9.661 2.494 1.00 86.38 184 GLY A C 1
ATOM 1528 O O . GLY A 1 184 ? -6.289 8.832 2.846 1.00 86.38 184 GLY A O 1
ATOM 1529 N N . SER A 1 185 ? -7.776 10.430 3.363 1.00 88.25 185 SER A N 1
ATOM 1530 C CA . SER A 1 185 ? -7.556 10.437 4.810 1.00 88.25 185 SER A CA 1
ATOM 1531 C C . SER A 1 185 ? -8.232 9.260 5.530 1.00 88.25 185 SER A C 1
ATOM 1533 O O . SER A 1 185 ? -9.402 8.940 5.290 1.00 88.25 185 SER A O 1
ATOM 1535 N N . PHE A 1 186 ? -7.523 8.641 6.479 1.00 91.31 186 PHE A N 1
ATOM 1536 C CA . PHE A 1 186 ? -8.091 7.623 7.366 1.00 91.31 186 PHE A CA 1
ATOM 1537 C C . PHE A 1 186 ? -8.706 8.247 8.623 1.00 91.31 186 PHE A C 1
ATOM 1539 O O . PHE A 1 186 ? -8.030 8.924 9.412 1.00 91.31 186 PHE A O 1
ATOM 1546 N N . THR A 1 187 ? -9.974 7.922 8.885 1.00 91.88 187 THR A N 1
ATOM 1547 C CA . THR A 1 187 ? -10.652 8.286 10.137 1.00 91.88 187 THR A CA 1
ATOM 1548 C C . THR A 1 187 ? -11.380 7.089 10.739 1.00 91.88 187 THR A C 1
ATOM 1550 O O . THR A 1 187 ? -12.083 6.349 10.048 1.00 91.88 187 THR A O 1
ATOM 1553 N N . VAL A 1 188 ? -11.266 6.951 12.061 1.00 91.94 188 VAL A N 1
ATOM 1554 C CA . VAL A 1 188 ? -11.913 5.886 12.845 1.00 91.94 188 VAL A CA 1
ATOM 1555 C C . VAL A 1 188 ? -13.430 5.913 12.657 1.00 91.94 188 VAL A C 1
ATOM 1557 O O . VAL A 1 188 ? -14.052 4.871 12.512 1.00 91.94 188 VAL A O 1
ATOM 1560 N N . ASN A 1 189 ? -14.035 7.104 12.607 1.00 88.94 189 ASN A N 1
ATOM 1561 C CA . ASN A 1 189 ? -15.482 7.251 12.455 1.00 88.94 189 ASN A CA 1
ATOM 1562 C C . ASN A 1 189 ? -15.987 6.785 11.077 1.00 88.94 189 ASN A C 1
ATOM 1564 O O . ASN A 1 189 ? -17.006 6.101 11.015 1.00 88.94 189 ASN A O 1
ATOM 1568 N N . LYS A 1 190 ? -15.289 7.120 9.975 1.00 88.56 190 LYS A N 1
ATOM 1569 C CA . LYS A 1 190 ? -15.679 6.653 8.629 1.00 88.56 190 LYS A CA 1
ATOM 1570 C C . LYS A 1 190 ? -15.563 5.128 8.528 1.00 88.56 190 LYS A C 1
ATOM 1572 O O . LYS A 1 190 ? -16.504 4.493 8.059 1.00 88.56 190 LYS A O 1
ATOM 1577 N N . LEU A 1 191 ? -14.465 4.545 9.023 1.00 90.12 191 LEU A N 1
ATOM 1578 C CA . LEU A 1 191 ? -14.283 3.090 9.044 1.00 90.12 191 LEU A CA 1
ATOM 1579 C C . LEU A 1 191 ? -15.348 2.405 9.912 1.00 90.12 191 LEU A C 1
ATOM 1581 O O . LEU A 1 191 ? -16.038 1.516 9.426 1.00 90.12 191 LEU A O 1
ATOM 1585 N N . TYR A 1 192 ? -15.561 2.880 11.143 1.00 89.81 192 TYR A N 1
ATOM 1586 C CA . TYR A 1 192 ? -16.573 2.335 12.050 1.00 89.81 192 TYR A CA 1
ATOM 1587 C C . TYR A 1 192 ? -17.963 2.338 11.415 1.00 89.81 192 TYR A C 1
ATOM 1589 O O . TYR A 1 192 ? -18.664 1.333 11.450 1.00 89.81 192 TYR A O 1
ATOM 1597 N N . ARG A 1 193 ? -18.369 3.456 10.797 1.00 86.62 193 ARG A N 1
ATOM 1598 C CA . ARG A 1 193 ? -19.669 3.544 10.120 1.00 86.62 193 ARG A CA 1
ATOM 1599 C C . ARG A 1 193 ? -19.792 2.526 8.998 1.00 86.62 193 ARG A C 1
ATOM 1601 O O . ARG A 1 193 ? -20.883 1.996 8.835 1.00 86.62 193 ARG A O 1
ATOM 1608 N N . ARG A 1 194 ? -18.725 2.266 8.244 1.00 85.62 194 ARG A N 1
ATOM 1609 C CA . ARG A 1 194 ? -18.727 1.290 7.150 1.00 85.62 194 ARG A CA 1
ATOM 1610 C C . ARG A 1 194 ? -18.873 -0.132 7.682 1.00 85.62 194 ARG A C 1
ATOM 1612 O O . ARG A 1 194 ? -19.832 -0.800 7.319 1.00 85.62 194 ARG A O 1
ATOM 1619 N N . GLU A 1 195 ? -17.993 -0.545 8.586 1.00 84.56 195 GLU A N 1
ATOM 1620 C CA . GLU A 1 195 ? -18.007 -1.884 9.198 1.00 84.56 195 GLU A CA 1
ATOM 1621 C C . GLU A 1 195 ? -19.342 -2.158 9.905 1.00 84.56 195 GLU A C 1
ATOM 1623 O O . GLU A 1 195 ? -19.983 -3.180 9.686 1.00 84.56 195 GLU A O 1
ATOM 1628 N N . ASN A 1 196 ? -19.832 -1.178 10.666 1.00 82.31 196 ASN A N 1
ATOM 1629 C CA . ASN A 1 196 ? -21.103 -1.285 11.371 1.00 82.31 196 ASN A CA 1
ATOM 1630 C C . ASN A 1 196 ? -22.329 -1.185 10.443 1.00 82.31 196 ASN A C 1
ATOM 1632 O O . ASN A 1 196 ? -23.425 -1.522 10.866 1.00 82.31 196 ASN A O 1
ATOM 1636 N N . SER A 1 197 ? -22.194 -0.689 9.204 1.00 76.25 197 SER A N 1
ATOM 1637 C CA . SER A 1 197 ? -23.303 -0.702 8.230 1.00 76.25 197 SER A CA 1
ATOM 1638 C C . SER A 1 197 ? -23.375 -2.022 7.468 1.00 76.25 197 SER A C 1
ATOM 1640 O O . SER A 1 197 ? -24.477 -2.468 7.183 1.00 76.25 197 SER A O 1
ATOM 1642 N N . ILE A 1 198 ? -22.230 -2.661 7.192 1.00 65.56 198 ILE A N 1
ATOM 1643 C CA . ILE A 1 198 ? -22.169 -4.007 6.593 1.00 65.56 198 ILE A CA 1
ATOM 1644 C C . ILE A 1 198 ? -22.893 -5.029 7.485 1.00 65.56 198 ILE A C 1
ATOM 1646 O O . ILE A 1 198 ? -23.525 -5.948 6.983 1.00 65.56 198 ILE A O 1
ATOM 1650 N N . MET A 1 199 ? -22.853 -4.824 8.802 1.00 59.66 199 MET A N 1
ATOM 1651 C CA . MET A 1 199 ? -23.486 -5.696 9.795 1.00 59.66 199 MET A CA 1
ATOM 1652 C C . MET A 1 199 ? -24.989 -5.442 10.015 1.00 59.66 199 MET A C 1
ATOM 1654 O O . MET A 1 199 ? -25.594 -6.131 10.826 1.00 59.66 199 MET A O 1
ATOM 1658 N N . GLN A 1 200 ? -25.610 -4.439 9.375 1.00 62.06 200 GLN A N 1
ATOM 1659 C CA . GLN A 1 200 ? -26.983 -4.034 9.711 1.00 62.06 200 GLN A CA 1
ATOM 1660 C C . GLN A 1 200 ? -27.912 -4.003 8.484 1.00 62.06 200 GLN A C 1
ATOM 1662 O O . GLN A 1 200 ? -27.809 -3.084 7.669 1.00 62.06 200 GLN A O 1
ATOM 1667 N N . GLU A 1 201 ? -28.897 -4.910 8.432 1.00 57.66 201 GLU A N 1
ATOM 1668 C CA . GLU A 1 201 ? -30.024 -4.931 7.469 1.00 57.66 201 GLU A CA 1
ATOM 1669 C C . GLU A 1 201 ? -30.857 -3.630 7.452 1.00 57.66 201 GLU A C 1
ATOM 1671 O O . GLU A 1 201 ? -30.751 -2.804 8.360 1.00 57.66 201 GLU A O 1
ATOM 1676 N N . GLU A 1 202 ? -31.640 -3.413 6.387 1.00 58.03 202 GLU A N 1
ATOM 1677 C CA . GLU A 1 202 ? -32.340 -2.160 6.038 1.00 58.03 202 GLU A CA 1
ATOM 1678 C C . GLU A 1 202 ? -33.091 -1.449 7.188 1.00 58.03 202 GLU A C 1
ATOM 1680 O O . GLU A 1 202 ? -33.660 -2.048 8.097 1.00 58.03 202 GLU A O 1
ATOM 1685 N N . GLU A 1 203 ? -33.110 -0.108 7.145 1.00 58.72 203 GLU A N 1
ATOM 1686 C CA . GLU A 1 203 ? -33.847 0.714 8.116 1.00 58.72 203 GLU A CA 1
ATOM 1687 C C . GLU A 1 203 ? -35.369 0.551 7.972 1.00 58.72 203 GLU A C 1
ATOM 1689 O O . GLU A 1 203 ? -35.987 1.126 7.073 1.00 58.72 203 GLU A O 1
ATOM 1694 N N . LEU A 1 204 ? -36.009 -0.129 8.925 1.00 58.56 204 LEU A N 1
ATOM 1695 C CA . LEU A 1 204 ? -37.468 -0.140 9.013 1.00 58.56 204 LEU A CA 1
ATOM 1696 C C . LEU A 1 204 ? -37.989 1.206 9.548 1.00 58.56 204 LEU A C 1
ATOM 1698 O O . LEU A 1 204 ? -37.708 1.607 10.681 1.00 58.56 204 LEU A O 1
ATOM 1702 N N . LYS A 1 205 ? -38.820 1.893 8.748 1.00 62.28 205 LYS A N 1
ATOM 1703 C CA . LYS A 1 205 ? -39.396 3.220 9.068 1.00 62.28 205 LYS A CA 1
ATOM 1704 C C . LYS A 1 205 ? -40.113 3.279 10.426 1.00 62.28 205 LYS A C 1
ATOM 1706 O O . LYS A 1 205 ? -40.152 4.352 11.028 1.00 62.28 205 LYS A O 1
ATOM 1711 N N . ILE A 1 206 ? -40.637 2.153 10.917 1.00 65.31 206 ILE A N 1
ATOM 1712 C CA . ILE A 1 206 ? -41.363 2.049 12.194 1.00 65.31 206 ILE A CA 1
ATOM 1713 C C . ILE A 1 206 ? -40.537 2.551 13.385 1.00 65.31 206 ILE A C 1
ATOM 1715 O O . ILE A 1 206 ? -41.062 3.253 14.248 1.00 65.31 206 ILE A O 1
ATOM 1719 N N . TRP A 1 207 ? -39.226 2.300 13.401 1.00 67.25 207 TRP A N 1
ATOM 1720 C CA . TRP A 1 207 ? -38.382 2.626 14.548 1.00 67.25 207 TRP A CA 1
ATOM 1721 C C . TRP A 1 207 ? -38.151 4.124 14.713 1.00 67.25 207 TRP A C 1
ATOM 1723 O O . TRP A 1 207 ? -38.020 4.608 15.835 1.00 67.25 207 TRP A O 1
ATOM 1733 N N . ARG A 1 208 ? -38.191 4.902 13.624 1.00 62.62 208 ARG A N 1
ATOM 1734 C CA . ARG A 1 208 ? -38.133 6.368 13.732 1.00 62.62 208 ARG A CA 1
ATOM 1735 C C . ARG A 1 208 ? -39.299 6.916 14.550 1.00 62.62 208 ARG A C 1
ATOM 1737 O O . ARG A 1 208 ? -39.097 7.877 15.282 1.00 62.62 208 ARG A O 1
ATOM 1744 N N . ASN A 1 209 ? -40.477 6.303 14.447 1.00 66.56 209 ASN A N 1
ATOM 1745 C CA . ASN A 1 209 ? -41.664 6.725 15.189 1.00 66.56 209 ASN A CA 1
ATOM 1746 C C . ASN A 1 209 ? -41.603 6.268 16.653 1.00 66.56 209 ASN A C 1
ATOM 1748 O O . ASN A 1 209 ? -41.975 7.034 17.536 1.00 66.56 209 ASN A O 1
ATOM 1752 N N . VAL A 1 210 ? -41.054 5.076 16.919 1.00 68.12 210 VAL A N 1
ATOM 1753 C CA . VAL A 1 210 ? -40.840 4.571 18.288 1.00 68.12 210 VAL A CA 1
ATOM 1754 C C . VAL A 1 210 ? -39.869 5.455 19.078 1.00 68.12 210 VAL A C 1
ATOM 1756 O O . VAL A 1 210 ? -40.137 5.779 20.230 1.00 68.12 210 VAL A O 1
ATOM 1759 N N . TRP A 1 211 ? -38.772 5.908 18.463 1.00 66.38 211 TRP A N 1
ATOM 1760 C CA . TRP A 1 211 ? -37.779 6.746 19.152 1.00 66.38 211 TRP A CA 1
ATOM 1761 C C . TRP A 1 211 ? -38.103 8.243 19.172 1.00 66.38 211 TRP A C 1
ATOM 1763 O O . TRP A 1 211 ? -37.541 8.965 19.991 1.00 66.38 211 TRP A O 1
ATOM 1773 N N . LYS A 1 212 ? -38.988 8.729 18.291 1.00 67.69 212 LYS A N 1
ATOM 1774 C CA . LYS A 1 212 ? -39.498 10.116 18.304 1.00 67.69 212 LYS A CA 1
ATOM 1775 C C . LYS A 1 212 ? -40.741 10.298 19.185 1.00 67.69 212 LYS A C 1
ATOM 1777 O O . LYS A 1 212 ? -41.379 11.344 19.110 1.00 67.69 212 LYS A O 1
ATOM 1782 N N . ASN A 1 213 ? -41.116 9.279 19.956 1.00 60.84 213 ASN A N 1
ATOM 1783 C CA . ASN A 1 213 ? -42.385 9.230 20.668 1.00 60.84 213 ASN A CA 1
ATOM 1784 C C . ASN A 1 213 ? -42.596 10.472 21.561 1.00 60.84 213 ASN A C 1
ATOM 1786 O O . ASN A 1 213 ? -41.765 10.785 22.407 1.00 60.84 213 ASN A O 1
ATOM 1790 N N . ILE A 1 214 ? -43.716 11.169 21.341 1.00 58.03 214 ILE A N 1
ATOM 1791 C CA . ILE A 1 214 ? -44.133 12.403 22.040 1.00 58.03 214 ILE A CA 1
ATOM 1792 C C . ILE A 1 214 ? -44.870 12.055 23.354 1.00 58.03 214 ILE A C 1
ATOM 1794 O O . ILE A 1 214 ? -45.322 12.932 24.087 1.00 58.03 214 ILE A O 1
ATOM 1798 N N . ALA A 1 215 ? -45.012 10.764 23.671 1.00 57.19 215 ALA A N 1
ATOM 1799 C CA . ALA A 1 215 ? -45.666 10.312 24.888 1.00 57.19 215 ALA A CA 1
ATOM 1800 C C . ALA A 1 215 ? -44.952 10.832 26.159 1.00 57.19 215 ALA A C 1
ATOM 1802 O O . ALA A 1 215 ? -43.721 10.902 26.192 1.00 57.19 215 ALA A O 1
ATOM 1803 N N . PRO A 1 216 ? -45.704 11.162 27.227 1.00 55.75 216 PRO A N 1
ATOM 1804 C CA . PRO A 1 216 ? -45.133 11.637 28.484 1.00 55.75 216 PRO A CA 1
ATOM 1805 C C . PRO A 1 216 ? -44.120 10.644 29.066 1.00 55.75 216 PRO A C 1
ATOM 1807 O O . PRO A 1 216 ? -44.350 9.434 29.046 1.00 55.75 216 PRO A O 1
ATOM 1810 N N . THR A 1 217 ? -43.051 11.152 29.683 1.00 56.09 217 THR A N 1
ATOM 1811 C CA . THR A 1 217 ? -41.931 10.381 30.267 1.00 56.09 217 THR A CA 1
ATOM 1812 C C . THR A 1 217 ? -42.345 9.274 31.243 1.00 56.09 217 THR A C 1
ATOM 1814 O O . THR A 1 217 ? -41.589 8.339 31.472 1.00 56.09 217 THR A O 1
ATOM 1817 N N . LYS A 1 218 ? -43.557 9.339 31.812 1.00 54.03 218 LYS A N 1
ATOM 1818 C CA . LYS A 1 218 ? -44.107 8.303 32.705 1.00 54.03 218 LYS A CA 1
ATOM 1819 C C . LYS A 1 218 ? -44.583 7.031 31.985 1.00 54.03 218 LYS A C 1
ATOM 1821 O O . LYS A 1 218 ? -44.887 6.054 32.658 1.00 54.03 218 LYS A O 1
ATOM 1826 N N . VAL A 1 219 ? -44.673 7.042 30.653 1.00 54.44 219 VAL A N 1
ATOM 1827 C CA . VAL A 1 219 ? -45.181 5.923 29.829 1.00 54.44 219 VAL A CA 1
ATOM 1828 C C . VAL A 1 219 ? -44.106 5.386 28.868 1.00 54.44 219 VAL A C 1
ATOM 1830 O O . VAL A 1 219 ? -44.329 4.425 28.136 1.00 54.44 219 VAL A O 1
ATOM 1833 N N . THR A 1 220 ? -42.913 5.983 28.855 1.00 52.34 220 THR A N 1
ATOM 1834 C CA . THR A 1 220 ? -41.808 5.568 27.985 1.00 52.34 220 THR A CA 1
ATOM 1835 C C . THR A 1 220 ? -41.000 4.445 28.638 1.00 52.34 220 THR A C 1
ATOM 1837 O O . THR A 1 220 ? -40.211 4.692 29.541 1.00 52.34 220 THR A O 1
ATOM 1840 N N . CYS A 1 221 ? -41.173 3.206 28.169 1.00 54.94 221 CYS A N 1
ATOM 1841 C CA . CYS A 1 221 ? -40.454 2.021 28.668 1.00 54.94 221 CYS A CA 1
ATOM 1842 C C . CYS A 1 221 ? -39.033 1.824 28.096 1.00 54.94 221 CYS A C 1
ATOM 1844 O O . CYS A 1 221 ? -38.420 0.797 28.370 1.00 54.94 221 CYS A O 1
ATOM 1846 N N . PHE A 1 222 ? -38.513 2.765 27.300 1.00 44.94 222 PHE A N 1
ATOM 1847 C CA . PHE A 1 222 ? -37.239 2.617 26.574 1.00 44.94 222 PHE A CA 1
ATOM 1848 C C . PHE A 1 222 ? -36.248 3.769 26.826 1.00 44.94 222 PHE A C 1
ATOM 1850 O O . PHE A 1 222 ? -35.552 4.191 25.901 1.00 44.94 222 PHE A O 1
ATOM 1857 N N . THR A 1 223 ? -36.210 4.319 28.043 1.00 44.16 223 THR A N 1
ATOM 1858 C CA . THR A 1 223 ? -35.101 5.194 28.478 1.00 44.16 223 THR A CA 1
ATOM 1859 C C . THR A 1 223 ? -33.921 4.382 28.971 1.00 44.16 223 THR A C 1
ATOM 1861 O O . THR A 1 223 ? -34.179 3.463 29.781 1.00 44.16 223 THR A O 1
#

Secondary structure (DSSP, 8-state):
-------HHHHHS-GGGTS-----HHHHHHHHHHHHHHHHHH-SS-HHHHHHHHHH--SBTTBPPP---SSS-HHHHHHHHTHHHHHHTEEEE-SSSTT-BTTTS--SSSS-HHHH-HHHHHHBS-TT-BHHHHEETTEE---BSSPPPHHHHHHHHHHHHHHTT-----SSPPEEEETT-TT----HHHHHHHHHHHT-----THHHHHHT--S-TTS-S--